Protein AF-A0AAN9BL41-F1 (afdb_monomer_lite)

Sequence (337 aa):
MKFAAAILIAVFVTVAEGANKCAIQDGHDLEQFSKRTLKMMVPCKYNAVLQQCGPYKVTVTPGQRWLYPTYIIDSVWIAVENTETGHTWEGRSSNKLAALYIVKGEEGGRSPISKKEGDYNTEDLFTITSTTKDVTIAEKKGVFSITVGPFDFNGNKNRDSRMEFVCNAEDELEEYPKQFCGSKEGKEIKVRTEKLFINKKRIDLTIMHDVFTDTSVVQTNPLCKESVRILTQDCANETERAEAIKTCHHILDSNGHTECVVKFACDPMDVFKNCLQYACSGYTDEDACERVGQAIDMCREFPELTPKVKEANCYKDLLTAEDNPYYVSKKSKKNKN

Organism: NCBI:txid31220

Secondary structure (DSSP, 8-state):
----------------TT-EEEEEETTTEEE-TTS-EEE---SSB--SEEEEETTEEEEEEEEEEEETTEEEEEEEEEEEEETTT--EEEEEEEHHHHHHHHHHTGGGT--SEEEEEESS-HHHHEEEEE-SS-EEEEETTSSEEEEEEEE-TT--TT-EEEEEEEE-S-PPBPPTTTSTT--SS--HHHHHHHHTT--TT-HHHHHHHHHHH-TTS--SSHHHHHHHHIIIIIS-SHHHHHHHHHHHTHHHH-HHHHHHHHHH-S-HHHHHHHHHHHHHTTS--HHHHHHHHHHHTTSPP-TTHHHHHHHTT-STT---TTT-TT-------S---

Structure (mmCIF, N/CA/C/O backbone):
data_AF-A0AAN9BL41-F1
#
_entry.id   AF-A0AAN9BL41-F1
#
loop_
_atom_site.group_PDB
_atom_site.id
_atom_site.type_symbol
_atom_site.label_atom_id
_atom_site.label_alt_id
_atom_site.label_comp_id
_atom_site.label_asym_id
_atom_site.label_entity_id
_atom_site.label_seq_id
_atom_site.pdbx_PDB_ins_code
_atom_site.Cartn_x
_atom_site.Cartn_y
_atom_site.Cartn_z
_atom_site.occupancy
_atom_site.B_iso_or_equiv
_atom_site.auth_seq_id
_atom_site.auth_comp_id
_atom_site.auth_asym_id
_atom_site.auth_atom_id
_atom_site.pdbx_PDB_model_num
ATOM 1 N N . MET A 1 1 ? 42.572 21.283 -47.256 1.00 37.84 1 MET A N 1
ATOM 2 C CA . MET A 1 1 ? 42.310 20.655 -45.943 1.00 37.84 1 MET A CA 1
ATOM 3 C C . MET A 1 1 ? 40.827 20.810 -45.653 1.00 37.84 1 MET A C 1
ATOM 5 O O . MET A 1 1 ? 40.349 21.935 -45.639 1.00 37.84 1 MET A O 1
ATOM 9 N N . LYS A 1 2 ? 40.083 19.700 -45.594 1.00 31.47 2 LYS A N 1
ATOM 10 C CA . LYS A 1 2 ? 38.622 19.690 -45.424 1.00 31.47 2 LYS A CA 1
ATOM 11 C C . LYS A 1 2 ? 38.306 19.645 -43.927 1.00 31.47 2 LYS A C 1
ATOM 13 O O . LYS A 1 2 ? 38.721 18.704 -43.260 1.00 31.47 2 LYS A O 1
ATOM 18 N N . PHE A 1 3 ? 37.604 20.655 -43.420 1.00 33.41 3 PHE A N 1
ATOM 19 C CA . PHE A 1 3 ? 37.023 20.646 -42.078 1.00 33.41 3 PHE A CA 1
ATOM 20 C C . PHE A 1 3 ? 35.793 19.732 -42.084 1.00 33.41 3 PHE A C 1
ATOM 22 O O . PHE A 1 3 ? 34.826 20.005 -42.792 1.00 33.41 3 PHE A O 1
ATOM 29 N N . ALA A 1 4 ? 35.840 18.641 -41.323 1.00 39.03 4 ALA A N 1
ATOM 30 C CA . ALA A 1 4 ? 34.670 17.826 -41.025 1.00 39.03 4 ALA A CA 1
ATOM 31 C C . ALA A 1 4 ? 34.045 18.361 -39.731 1.00 39.03 4 ALA A C 1
ATOM 33 O O . ALA A 1 4 ? 34.600 18.185 -38.648 1.00 39.03 4 ALA A O 1
ATOM 34 N N . ALA A 1 5 ? 32.922 19.065 -39.856 1.00 38.31 5 ALA A N 1
ATOM 35 C CA . ALA A 1 5 ? 32.097 19.451 -38.721 1.00 38.31 5 ALA A CA 1
ATOM 36 C C . ALA A 1 5 ? 31.262 18.236 -38.292 1.00 38.31 5 ALA A C 1
ATOM 38 O O . ALA A 1 5 ? 30.420 17.755 -39.049 1.00 38.31 5 ALA A O 1
ATOM 39 N N . ALA A 1 6 ? 31.525 17.723 -37.091 1.00 37.62 6 ALA A N 1
ATOM 40 C CA . ALA A 1 6 ? 30.695 16.711 -36.456 1.00 37.62 6 ALA A CA 1
ATOM 41 C C . ALA A 1 6 ? 29.378 17.363 -36.009 1.00 37.62 6 ALA A C 1
ATOM 43 O O . ALA A 1 6 ? 29.363 18.205 -35.112 1.00 37.62 6 ALA A O 1
ATOM 44 N N . ILE A 1 7 ? 28.277 16.993 -36.660 1.00 40.88 7 ILE A N 1
ATOM 45 C CA . ILE A 1 7 ? 26.927 17.379 -36.248 1.00 40.88 7 ILE A CA 1
ATOM 46 C C . ILE A 1 7 ? 26.546 16.486 -35.063 1.00 40.88 7 ILE A C 1
ATOM 48 O O . ILE A 1 7 ? 26.271 15.299 -35.224 1.00 40.88 7 ILE A O 1
ATOM 52 N N . LEU A 1 8 ? 26.565 17.065 -33.863 1.00 35.78 8 LEU A N 1
ATOM 53 C CA . LEU A 1 8 ? 25.977 16.496 -32.652 1.00 35.78 8 LEU A CA 1
ATOM 54 C C . LEU A 1 8 ? 24.451 16.532 -32.807 1.00 35.78 8 LEU A C 1
ATOM 56 O O . LEU A 1 8 ? 23.826 17.580 -32.657 1.00 35.78 8 LEU A O 1
ATOM 60 N N . ILE A 1 9 ? 23.852 15.391 -33.142 1.00 37.00 9 ILE A N 1
ATOM 61 C CA . ILE A 1 9 ? 22.399 15.214 -33.084 1.00 37.00 9 ILE A CA 1
ATOM 62 C C . ILE A 1 9 ? 22.039 15.038 -31.608 1.00 37.00 9 ILE A C 1
ATOM 64 O O . ILE A 1 9 ? 22.196 13.961 -31.037 1.00 37.00 9 ILE A O 1
ATOM 68 N N . ALA A 1 10 ? 21.592 16.120 -30.974 1.00 35.41 10 ALA A N 1
ATOM 69 C CA . ALA A 1 10 ? 20.906 16.048 -29.696 1.00 35.41 10 ALA A CA 1
ATOM 70 C C . ALA A 1 10 ? 19.541 15.387 -29.932 1.00 35.41 10 ALA A C 1
ATOM 72 O O . ALA A 1 10 ? 18.664 15.970 -30.570 1.00 35.41 10 ALA A O 1
ATOM 73 N N . VAL A 1 11 ? 19.368 14.159 -29.442 1.00 36.12 11 VAL A N 1
ATOM 74 C CA . VAL A 1 11 ? 18.050 13.527 -29.344 1.00 36.12 11 VAL A CA 1
ATOM 75 C C . VAL A 1 11 ? 17.281 14.287 -28.266 1.00 36.12 11 VAL A C 1
ATOM 77 O O . VAL A 1 11 ? 17.395 14.001 -27.077 1.00 36.12 11 VAL A O 1
ATOM 80 N N . PHE A 1 12 ? 16.535 15.309 -28.679 1.00 31.59 12 PHE A N 1
ATOM 81 C CA . PHE A 1 12 ? 15.472 15.866 -27.857 1.00 31.59 12 PHE A CA 1
ATOM 82 C C . PHE A 1 12 ? 14.383 14.799 -27.760 1.00 31.59 12 PHE A C 1
ATOM 84 O O . PHE A 1 12 ? 13.588 14.626 -28.681 1.00 31.59 12 PHE A O 1
ATOM 91 N N . VAL A 1 13 ? 14.365 14.062 -26.650 1.00 34.31 13 VAL A N 1
ATOM 92 C CA . VAL A 1 13 ? 13.163 13.347 -26.224 1.00 34.31 13 VAL A CA 1
ATOM 93 C C . VAL A 1 13 ? 12.141 14.431 -25.908 1.00 34.31 13 VAL A C 1
ATOM 95 O O . VAL A 1 13 ? 12.208 15.086 -24.869 1.00 34.31 13 VAL A O 1
ATOM 98 N N . THR A 1 14 ? 11.236 14.685 -26.847 1.00 33.69 14 THR A N 1
ATOM 99 C CA . THR A 1 14 ? 10.007 15.422 -26.578 1.00 33.69 14 THR A CA 1
ATOM 100 C C . THR A 1 14 ? 9.224 14.590 -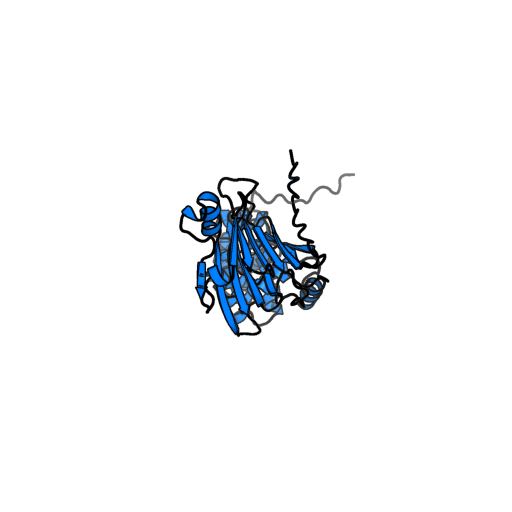25.573 1.00 33.69 14 THR A C 1
ATOM 102 O O . THR A 1 14 ? 8.579 13.611 -25.942 1.00 33.69 14 THR A O 1
ATOM 105 N N . VAL A 1 15 ? 9.347 14.922 -24.288 1.00 39.50 15 VAL A N 1
ATOM 106 C CA . VAL A 1 15 ? 8.455 14.399 -23.255 1.00 39.50 15 VAL A CA 1
ATOM 107 C C . VAL A 1 15 ? 7.081 14.946 -23.610 1.00 39.50 15 VAL A C 1
ATOM 109 O O . VAL A 1 15 ? 6.853 16.151 -23.516 1.00 39.50 15 VAL A O 1
ATOM 112 N N . ALA A 1 16 ? 6.214 14.083 -24.130 1.00 39.50 16 ALA A N 1
ATOM 113 C CA . ALA A 1 16 ? 4.840 14.447 -24.415 1.00 39.50 16 ALA A CA 1
ATOM 114 C C . ALA A 1 16 ? 4.196 14.991 -23.130 1.00 39.50 16 ALA A C 1
ATOM 116 O O . ALA A 1 16 ? 4.311 14.385 -22.059 1.00 39.50 16 ALA A O 1
ATOM 117 N N . GLU A 1 17 ? 3.520 16.135 -23.236 1.00 41.06 17 GLU A N 1
ATOM 118 C CA . GLU A 1 17 ? 2.562 16.621 -22.242 1.00 41.06 17 GLU A CA 1
ATOM 119 C C . GLU A 1 17 ? 1.377 15.640 -22.187 1.00 41.06 17 GLU A C 1
ATOM 121 O O . GLU A 1 17 ? 0.321 15.885 -22.750 1.00 41.06 17 GLU A O 1
ATOM 126 N N . GLY A 1 18 ? 1.579 14.480 -21.563 1.00 53.44 18 GLY A N 1
ATOM 127 C CA . GLY A 1 18 ? 0.589 13.398 -21.521 1.00 53.44 18 GLY A CA 1
ATOM 128 C C . GLY A 1 18 ? 0.932 12.250 -20.571 1.00 53.44 18 GLY A C 1
ATOM 129 O O . GLY A 1 18 ? 0.086 11.392 -20.334 1.00 53.44 18 GLY A O 1
ATOM 130 N N . ALA A 1 19 ? 2.134 12.237 -19.982 1.00 76.25 19 ALA A N 1
ATOM 131 C CA . ALA A 1 19 ? 2.562 11.143 -19.122 1.00 76.25 19 ALA A CA 1
ATOM 132 C C . ALA A 1 19 ? 1.775 11.096 -17.797 1.00 76.25 19 ALA A C 1
ATOM 134 O O . ALA A 1 19 ? 1.818 12.035 -16.994 1.00 76.25 19 ALA A O 1
ATOM 135 N N . ASN A 1 20 ? 1.086 9.981 -17.546 1.00 89.12 20 ASN A N 1
ATOM 136 C CA . ASN A 1 20 ? 0.443 9.711 -16.265 1.00 89.12 20 ASN A CA 1
ATOM 137 C C . ASN A 1 20 ? 1.515 9.244 -15.279 1.00 89.12 20 ASN A C 1
ATOM 139 O O . ASN A 1 20 ? 2.050 8.140 -15.397 1.00 89.12 20 ASN A O 1
ATOM 143 N N . LYS A 1 21 ? 1.830 10.098 -14.304 1.00 94.25 21 LYS A N 1
ATOM 144 C CA . LYS A 1 21 ? 2.810 9.812 -13.257 1.00 94.25 21 LYS A CA 1
ATOM 145 C C . LYS A 1 21 ? 2.122 9.554 -11.922 1.00 94.25 21 LYS A C 1
ATOM 147 O O . LYS A 1 21 ? 1.311 10.361 -11.479 1.00 94.25 21 LYS A O 1
ATOM 152 N N . CYS A 1 22 ? 2.506 8.461 -11.277 1.00 95.94 22 CYS A N 1
ATOM 153 C CA . CYS A 1 22 ? 2.171 8.184 -9.890 1.00 95.94 22 CYS A CA 1
ATOM 154 C C . CYS A 1 22 ? 3.445 7.872 -9.118 1.00 95.94 22 CYS A C 1
ATOM 156 O O . CYS A 1 22 ? 4.274 7.096 -9.587 1.00 95.94 22 CYS A O 1
ATOM 158 N N . ALA A 1 23 ? 3.624 8.475 -7.950 1.00 96.69 23 ALA A N 1
ATOM 159 C CA . ALA A 1 23 ? 4.861 8.332 -7.195 1.00 96.69 23 ALA A CA 1
ATOM 160 C C . ALA A 1 23 ? 4.592 8.180 -5.704 1.00 96.69 23 ALA A C 1
ATOM 162 O O . ALA A 1 23 ? 3.671 8.784 -5.179 1.00 96.69 23 ALA A O 1
ATOM 163 N N . ILE A 1 24 ? 5.426 7.408 -5.017 1.00 95.56 24 ILE A N 1
ATOM 164 C CA . ILE A 1 24 ? 5.510 7.375 -3.562 1.00 95.56 24 ILE A CA 1
ATOM 165 C C . ILE A 1 24 ? 6.838 7.999 -3.164 1.00 95.56 24 ILE A C 1
ATOM 167 O O . ILE A 1 24 ? 7.890 7.532 -3.604 1.00 95.56 24 ILE A O 1
ATOM 171 N N . GLN A 1 25 ? 6.781 9.022 -2.320 1.00 92.56 25 GLN A N 1
ATOM 172 C CA . GLN A 1 25 ? 7.938 9.673 -1.709 1.00 92.56 25 GLN A CA 1
ATOM 173 C C . GLN A 1 25 ? 7.961 9.402 -0.203 1.00 92.56 25 GLN A C 1
ATOM 175 O O . GLN A 1 25 ? 6.930 9.075 0.389 1.00 92.56 25 GLN A O 1
ATOM 180 N N . ASP A 1 26 ? 9.142 9.486 0.411 1.00 88.50 26 ASP A N 1
ATOM 181 C CA . ASP A 1 26 ? 9.344 9.279 1.854 1.00 88.50 26 ASP A CA 1
ATOM 182 C C . ASP A 1 26 ? 8.734 7.967 2.400 1.00 88.50 26 ASP A C 1
ATOM 184 O O . ASP A 1 26 ? 8.375 7.857 3.572 1.00 88.50 26 ASP A O 1
ATOM 188 N N . GLY A 1 27 ? 8.556 6.963 1.539 1.00 88.50 27 GLY A N 1
ATOM 189 C CA . GLY A 1 27 ? 7.908 5.687 1.836 1.00 88.50 27 GLY A CA 1
ATOM 190 C C . GLY A 1 27 ? 6.380 5.707 1.967 1.00 88.50 27 GLY A C 1
ATOM 191 O O . GLY A 1 27 ? 5.773 4.637 1.886 1.00 88.50 27 GLY A O 1
ATOM 192 N N . HIS A 1 28 ? 5.746 6.873 2.136 1.00 91.12 28 HIS A N 1
ATOM 193 C CA . HIS A 1 28 ? 4.324 6.982 2.495 1.00 91.12 28 HIS A CA 1
ATOM 194 C C . HIS A 1 28 ? 3.531 8.077 1.766 1.00 91.12 28 HIS A C 1
ATOM 196 O O . HIS A 1 28 ? 2.306 8.082 1.864 1.00 91.12 28 HIS A O 1
ATOM 202 N N . ASP A 1 29 ? 4.164 8.965 1.004 1.00 94.31 29 ASP A N 1
ATOM 203 C CA . ASP A 1 29 ? 3.481 10.058 0.306 1.00 94.31 29 ASP A CA 1
ATOM 204 C C . ASP A 1 29 ? 3.182 9.672 -1.134 1.00 94.31 29 ASP A C 1
ATOM 206 O O . ASP A 1 29 ? 4.019 9.840 -2.016 1.00 94.31 29 ASP A O 1
ATOM 210 N N . LEU A 1 30 ? 1.980 9.141 -1.366 1.00 96.38 30 LEU A N 1
ATOM 211 C CA . LEU A 1 30 ? 1.514 8.740 -2.689 1.00 96.38 30 LEU A CA 1
ATOM 212 C C . LEU A 1 30 ? 0.932 9.945 -3.440 1.00 96.38 30 LEU A C 1
ATOM 214 O O . LEU A 1 30 ? -0.176 10.391 -3.152 1.00 96.38 30 LEU A O 1
ATOM 218 N N . GLU A 1 31 ? 1.661 10.457 -4.422 1.00 96.56 31 GLU A N 1
ATOM 219 C CA . GLU A 1 31 ? 1.184 11.404 -5.426 1.00 96.56 31 GLU A CA 1
ATOM 220 C C . GLU A 1 31 ? 0.370 10.670 -6.505 1.00 96.56 31 GLU A C 1
ATOM 222 O O . GLU A 1 31 ? 0.885 9.814 -7.222 1.00 96.56 31 GLU A O 1
ATOM 227 N N . GLN A 1 32 ? -0.913 11.016 -6.601 1.00 95.00 32 GLN A N 1
ATOM 228 C CA . GLN A 1 32 ? -1.884 10.516 -7.577 1.00 95.00 32 GLN A CA 1
ATOM 229 C C . GLN A 1 32 ? -1.698 11.153 -8.962 1.00 95.00 32 GLN A C 1
ATOM 231 O O . GLN A 1 32 ? -1.090 12.217 -9.082 1.00 95.00 32 GLN A O 1
ATOM 236 N N . PHE A 1 33 ? -2.349 10.603 -9.996 1.00 93.56 33 PHE A N 1
ATOM 237 C CA . PHE A 1 33 ? -2.355 11.208 -11.341 1.00 93.56 33 PHE A CA 1
ATOM 238 C C . PHE A 1 33 ? -2.978 12.614 -11.360 1.00 93.56 33 PHE A C 1
ATOM 240 O O . PHE A 1 33 ? -2.567 13.476 -12.135 1.00 93.56 33 PHE A O 1
ATOM 247 N N . SER A 1 34 ? -3.911 12.888 -10.444 1.00 92.06 34 SER A N 1
ATOM 248 C CA . SER A 1 34 ? -4.470 14.224 -10.186 1.00 92.06 34 SER A CA 1
ATOM 249 C C . SER A 1 34 ? -3.505 15.204 -9.493 1.00 92.06 34 SER A C 1
ATOM 251 O O . SER A 1 34 ? -3.893 16.337 -9.200 1.00 92.06 34 SER A O 1
ATOM 253 N N . LYS A 1 35 ? -2.260 14.792 -9.201 1.00 92.94 35 LYS A N 1
ATOM 254 C CA . LYS A 1 35 ? -1.246 15.513 -8.397 1.00 92.94 35 LYS A CA 1
ATOM 255 C C . LYS A 1 35 ? -1.612 15.695 -6.926 1.00 92.94 35 LYS A C 1
ATOM 257 O O . LYS A 1 35 ? -0.988 16.466 -6.199 1.00 92.94 35 LYS A O 1
ATOM 262 N N . ARG A 1 36 ? -2.650 15.004 -6.467 1.00 92.88 36 ARG A N 1
ATOM 263 C CA . ARG A 1 36 ? -3.021 14.966 -5.060 1.00 92.88 36 ARG A CA 1
ATOM 264 C C . ARG A 1 36 ? -2.108 14.006 -4.305 1.00 92.88 36 ARG A C 1
ATOM 266 O O . ARG A 1 36 ? -1.922 12.879 -4.740 1.00 92.88 36 ARG A O 1
ATOM 273 N N . THR A 1 37 ? -1.639 14.407 -3.128 1.00 95.00 37 THR A N 1
ATOM 274 C CA . THR A 1 37 ? -0.893 13.514 -2.232 1.00 95.00 37 THR A CA 1
ATOM 275 C C . THR A 1 37 ? -1.819 12.830 -1.227 1.00 95.00 37 THR A C 1
ATOM 277 O O . THR A 1 37 ? -2.626 13.486 -0.557 1.00 95.00 37 THR A O 1
ATOM 280 N N . LEU A 1 38 ? -1.687 11.511 -1.104 1.00 94.06 38 LEU A N 1
ATOM 281 C CA . LEU A 1 38 ? -2.311 10.670 -0.088 1.00 94.06 38 LEU A CA 1
ATOM 282 C C . LEU A 1 38 ? -1.245 10.161 0.888 1.00 94.06 38 LEU A C 1
ATOM 284 O O . LEU A 1 38 ? -0.172 9.732 0.473 1.00 94.06 38 LEU A O 1
ATOM 288 N N . LYS A 1 39 ? -1.554 10.187 2.189 1.00 93.19 39 LYS A N 1
ATOM 289 C CA . LYS A 1 39 ? -0.692 9.626 3.236 1.00 93.19 39 LYS A CA 1
ATOM 290 C C . LYS A 1 39 ? -0.986 8.131 3.391 1.00 93.19 39 LYS A C 1
ATOM 292 O O . LYS A 1 39 ? -1.961 7.748 4.030 1.00 93.19 39 LYS A O 1
ATOM 297 N N . MET A 1 40 ? -0.139 7.298 2.806 1.00 92.50 40 MET A N 1
ATOM 298 C CA . MET A 1 40 ? -0.190 5.839 2.863 1.00 92.50 40 MET A CA 1
ATOM 299 C C . MET A 1 40 ? 0.597 5.350 4.084 1.00 92.50 40 MET A C 1
ATOM 301 O O . MET A 1 40 ? 1.734 4.912 3.958 1.00 92.50 40 MET A O 1
ATOM 305 N N . MET A 1 41 ? 0.018 5.480 5.279 1.00 89.56 41 MET A N 1
ATOM 306 C CA . MET A 1 41 ? 0.609 4.987 6.535 1.00 89.56 41 MET A CA 1
ATOM 307 C C . MET A 1 41 ? 0.024 3.620 6.899 1.00 89.56 41 MET A C 1
ATOM 309 O O . MET A 1 41 ? -0.631 3.462 7.927 1.00 89.56 41 MET A O 1
ATOM 313 N N . VAL A 1 42 ? 0.202 2.639 6.009 1.00 90.88 42 VAL A N 1
ATOM 314 C CA . VAL A 1 42 ? -0.363 1.292 6.168 1.00 90.88 42 VAL A CA 1
ATOM 315 C C . VAL A 1 42 ? 0.716 0.254 5.863 1.00 90.88 42 VAL A C 1
ATOM 317 O O . VAL A 1 42 ? 1.168 0.190 4.726 1.00 90.88 42 VAL A O 1
ATOM 320 N N . PRO A 1 43 ? 1.145 -0.594 6.816 1.00 92.44 43 PRO A N 1
ATOM 321 C CA . PRO A 1 43 ? 2.279 -1.507 6.631 1.00 92.44 43 PRO A CA 1
ATOM 322 C C . PRO A 1 43 ? 1.909 -2.782 5.842 1.00 92.44 43 PRO A C 1
ATOM 324 O O . PRO A 1 43 ? 2.283 -3.890 6.233 1.00 92.44 43 PRO A O 1
ATOM 327 N N . CYS A 1 44 ? 1.157 -2.624 4.747 1.00 95.38 44 CYS A N 1
ATOM 328 C CA . CYS A 1 44 ? 0.594 -3.693 3.922 1.00 95.38 44 CYS A CA 1
ATOM 329 C C . CYS A 1 44 ? 0.758 -3.406 2.423 1.00 95.38 44 CYS A C 1
ATOM 331 O O . CYS A 1 44 ? 1.192 -2.326 2.017 1.00 95.38 44 CYS A O 1
ATOM 333 N N . LYS A 1 45 ? 0.426 -4.393 1.583 1.00 96.38 45 LYS A N 1
ATOM 334 C CA . LYS A 1 45 ? 0.365 -4.214 0.128 1.00 96.38 45 LYS A CA 1
ATOM 335 C C . LYS A 1 45 ? -0.950 -3.560 -0.288 1.00 96.38 45 LYS A C 1
ATOM 337 O O . LYS A 1 45 ? -1.987 -3.870 0.294 1.00 96.38 45 LYS A O 1
ATOM 342 N N . TYR A 1 46 ? -0.911 -2.747 -1.338 1.00 96.56 46 TYR A N 1
ATOM 343 C CA . TYR A 1 46 ? -2.093 -2.180 -1.997 1.00 96.56 46 TYR A CA 1
ATOM 344 C C . TYR A 1 46 ? -1.825 -1.969 -3.488 1.00 96.56 46 TYR A C 1
ATOM 346 O O . TYR A 1 46 ? -0.674 -1.790 -3.885 1.00 96.56 46 TYR A O 1
ATOM 354 N N . ASN A 1 47 ? -2.865 -1.981 -4.323 1.00 96.44 47 ASN A N 1
ATOM 355 C CA . ASN A 1 47 ? -2.728 -1.677 -5.749 1.00 96.44 47 ASN A CA 1
ATOM 356 C C . ASN A 1 47 ? -2.580 -0.165 -5.942 1.00 96.44 47 ASN A C 1
ATOM 358 O O . ASN A 1 47 ? -3.561 0.576 -5.959 1.00 96.44 47 ASN A O 1
ATOM 362 N N . ALA A 1 48 ? -1.340 0.312 -6.062 1.00 97.00 48 ALA A N 1
ATOM 363 C CA . ALA A 1 48 ? -1.098 1.710 -6.394 1.00 97.00 48 ALA A CA 1
ATOM 364 C C . ALA A 1 48 ? -1.573 1.984 -7.817 1.00 97.00 48 ALA A C 1
ATOM 366 O O . ALA A 1 48 ? -2.385 2.883 -8.014 1.00 97.00 48 ALA A O 1
ATOM 367 N N . VAL A 1 49 ? -1.117 1.159 -8.764 1.00 96.75 49 VAL A N 1
ATOM 368 C CA . VAL A 1 49 ? -1.451 1.268 -10.184 1.00 96.75 49 VAL A CA 1
ATOM 369 C C . VAL A 1 49 ? -2.176 0.016 -10.650 1.00 96.75 49 VAL A C 1
ATOM 371 O O . VAL A 1 49 ? -1.713 -1.094 -10.391 1.00 96.75 49 VAL A O 1
ATOM 374 N N . LEU A 1 50 ? -3.267 0.212 -11.381 1.00 94.75 50 LEU A N 1
ATOM 375 C CA . LEU A 1 50 ? -3.926 -0.800 -12.200 1.00 94.75 50 LEU A CA 1
ATOM 376 C C . LEU A 1 50 ? -4.443 -0.079 -13.444 1.00 94.75 50 LEU A C 1
ATOM 378 O O . LEU A 1 50 ? -5.475 0.576 -13.372 1.00 94.75 50 LEU A O 1
ATOM 382 N N . GLN A 1 51 ? -3.706 -0.113 -14.552 1.00 93.06 51 GLN A N 1
ATOM 383 C CA . GLN A 1 51 ? -4.115 0.611 -15.762 1.00 93.06 51 GLN A CA 1
ATOM 384 C C . GLN A 1 51 ? -3.555 -0.013 -17.035 1.00 93.06 51 GLN A C 1
ATOM 386 O O . GLN A 1 51 ? -2.614 -0.806 -16.991 1.00 93.06 51 GLN A O 1
ATOM 391 N N . GLN A 1 52 ? -4.115 0.389 -18.170 1.00 94.38 52 GLN A N 1
ATOM 392 C CA . GLN A 1 52 ? -3.530 0.124 -19.475 1.00 94.38 52 GLN A CA 1
ATOM 393 C C . GLN A 1 52 ? -2.485 1.198 -19.819 1.00 94.38 52 GLN A C 1
ATOM 395 O O . GLN A 1 52 ? -2.646 2.359 -19.465 1.00 94.38 52 GLN A O 1
ATOM 400 N N . CYS A 1 53 ? -1.396 0.776 -20.457 1.00 93.94 53 CYS A N 1
ATOM 401 C CA . CYS A 1 53 ? -0.330 1.598 -21.011 1.00 93.94 53 CYS A CA 1
ATOM 402 C C . CYS A 1 53 ? 0.040 1.039 -22.384 1.00 93.94 53 CYS A C 1
ATOM 404 O O . CYS A 1 53 ? 0.807 0.075 -22.493 1.00 93.94 53 CYS A O 1
ATOM 406 N N . GLY A 1 54 ? -0.540 1.612 -23.435 1.00 93.44 54 GLY A N 1
ATOM 407 C CA . GLY A 1 54 ? -0.462 1.099 -24.795 1.00 93.44 54 GLY A CA 1
ATOM 408 C C . GLY A 1 54 ? -1.013 -0.333 -24.869 1.00 93.44 54 GLY A C 1
ATOM 409 O O . GLY A 1 54 ? -2.147 -0.570 -24.452 1.00 93.44 54 GLY A O 1
ATOM 410 N N . PRO A 1 55 ? -0.240 -1.318 -25.365 1.00 94.94 55 PRO A N 1
ATOM 411 C CA . PRO A 1 55 ? -0.695 -2.705 -25.462 1.00 94.94 55 PRO A CA 1
ATOM 412 C C . PRO A 1 55 ? -0.563 -3.480 -24.141 1.00 94.94 55 PRO A C 1
ATOM 414 O O . PRO A 1 55 ? -0.746 -4.693 -24.133 1.00 94.94 55 PRO A O 1
ATOM 417 N N . TYR A 1 56 ? -0.177 -2.834 -23.036 1.00 96.62 56 TYR A N 1
ATOM 418 C CA . TYR A 1 56 ? 0.093 -3.520 -21.776 1.00 96.62 56 TYR A CA 1
ATOM 419 C C . TYR A 1 56 ? -0.879 -3.099 -20.687 1.00 96.62 56 TYR A C 1
ATOM 421 O O . TYR A 1 56 ? -0.989 -1.921 -20.371 1.00 96.62 56 TYR A O 1
ATOM 429 N N . LYS A 1 57 ? -1.512 -4.062 -20.031 1.00 96.69 57 LYS A N 1
ATOM 430 C CA . LYS A 1 57 ? -2.128 -3.857 -18.726 1.00 96.69 57 LYS A CA 1
ATOM 431 C C . LYS A 1 57 ? -1.054 -4.016 -17.655 1.00 96.69 57 LYS A C 1
ATOM 433 O O . LYS A 1 57 ? -0.396 -5.052 -17.586 1.00 96.69 57 LYS A O 1
ATOM 438 N N . VAL A 1 58 ? -0.862 -2.985 -16.839 1.00 96.94 58 VAL A N 1
ATOM 439 C CA . VAL A 1 58 ? 0.186 -2.924 -15.819 1.00 96.94 58 VAL A CA 1
ATOM 440 C C . VAL A 1 58 ? -0.433 -2.769 -14.437 1.00 96.94 58 VAL A C 1
ATOM 442 O O . VAL A 1 58 ? -1.215 -1.850 -14.181 1.00 96.94 58 VAL A O 1
ATOM 445 N N . THR A 1 59 ? -0.022 -3.648 -13.528 1.00 97.50 59 THR A N 1
ATOM 446 C CA . THR A 1 59 ? -0.355 -3.581 -12.105 1.00 97.50 59 THR A CA 1
ATOM 447 C C . THR A 1 59 ? 0.916 -3.319 -11.310 1.00 97.50 59 THR A C 1
ATOM 449 O O . THR A 1 59 ? 1.889 -4.067 -11.429 1.00 97.50 59 THR A O 1
ATOM 452 N N . VAL A 1 60 ? 0.908 -2.280 -10.473 1.00 97.81 60 VAL A N 1
ATOM 453 C CA . VAL A 1 60 ? 1.999 -1.980 -9.536 1.00 97.81 60 VAL A CA 1
ATOM 454 C C . VAL A 1 60 ? 1.459 -1.997 -8.114 1.00 97.81 60 VAL A C 1
ATOM 456 O O . VAL A 1 60 ? 0.658 -1.146 -7.719 1.00 97.81 60 VAL A O 1
ATOM 459 N N . THR A 1 61 ? 1.945 -2.953 -7.328 1.00 97.69 61 THR A N 1
ATOM 460 C CA . THR A 1 61 ? 1.497 -3.204 -5.957 1.00 97.69 61 THR A CA 1
ATOM 461 C C . THR A 1 61 ? 2.675 -3.009 -4.994 1.00 97.69 61 THR A C 1
ATOM 463 O O . THR A 1 61 ? 3.417 -3.963 -4.715 1.00 97.69 61 THR A O 1
ATOM 466 N N . PRO A 1 62 ? 2.921 -1.782 -4.499 1.00 96.56 62 PRO A N 1
ATOM 467 C CA . PRO A 1 62 ? 3.900 -1.556 -3.444 1.00 96.56 62 PRO A CA 1
ATOM 468 C C . PRO A 1 62 ? 3.503 -2.308 -2.170 1.00 96.56 62 PRO A C 1
ATOM 470 O O . PRO A 1 62 ? 2.334 -2.363 -1.794 1.00 96.56 62 PRO A O 1
ATOM 473 N N . GLY A 1 63 ? 4.497 -2.894 -1.509 1.00 95.19 63 GLY A N 1
ATOM 474 C CA . GLY A 1 63 ? 4.412 -3.373 -0.137 1.00 95.19 63 GLY A CA 1
ATOM 475 C C . GLY A 1 63 ? 5.084 -2.367 0.778 1.00 95.19 63 GLY A C 1
ATOM 476 O O . GLY A 1 63 ? 6.245 -2.013 0.564 1.00 95.19 63 GLY A O 1
ATOM 477 N N . GLN A 1 64 ? 4.355 -1.888 1.777 1.00 92.62 64 GLN A N 1
ATOM 478 C CA . GLN A 1 64 ? 4.912 -1.028 2.808 1.00 92.62 64 GLN A CA 1
ATOM 479 C C . GLN A 1 64 ? 5.180 -1.811 4.086 1.00 92.62 64 GLN A C 1
ATOM 481 O O . GLN A 1 64 ? 4.515 -2.797 4.395 1.00 92.62 64 GLN A O 1
ATOM 486 N N . ARG A 1 65 ? 6.153 -1.337 4.854 1.00 89.94 65 ARG A N 1
ATOM 487 C CA . ARG A 1 65 ? 6.466 -1.841 6.186 1.00 89.94 65 ARG A CA 1
ATOM 488 C C . ARG A 1 65 ? 6.749 -0.670 7.111 1.00 89.94 65 ARG A C 1
ATOM 490 O O . ARG A 1 65 ? 7.359 0.319 6.710 1.00 89.94 65 ARG A O 1
ATOM 497 N N . TRP A 1 66 ? 6.346 -0.825 8.365 1.00 87.44 66 TRP A N 1
ATOM 498 C CA . TRP A 1 66 ? 6.761 0.068 9.429 1.00 87.44 66 TRP A CA 1
ATOM 499 C C . TRP A 1 66 ? 8.212 -0.221 9.843 1.00 87.44 66 TRP A C 1
ATOM 501 O O . TRP A 1 66 ? 8.584 -1.359 10.134 1.00 87.44 66 TRP A O 1
ATOM 511 N N . LEU A 1 67 ? 9.039 0.818 9.841 1.00 85.12 67 LEU A N 1
ATOM 512 C CA . LEU A 1 67 ? 10.417 0.809 10.304 1.00 85.12 67 LEU A CA 1
ATOM 513 C C . LEU A 1 67 ? 10.634 2.060 11.152 1.00 85.12 67 LEU A C 1
ATOM 515 O O . LEU A 1 67 ? 10.812 3.148 10.608 1.00 85.12 67 LEU A O 1
ATOM 519 N N . TYR A 1 68 ? 10.624 1.895 12.476 1.00 78.19 68 TYR A N 1
ATOM 520 C CA . TYR A 1 68 ? 10.656 3.005 13.428 1.00 78.19 68 TYR A CA 1
ATOM 521 C C . TYR A 1 68 ? 11.640 4.129 13.035 1.00 78.19 68 TYR A C 1
ATOM 523 O O . TYR A 1 68 ? 12.821 3.842 12.812 1.00 78.19 68 TYR A O 1
ATOM 531 N N . PRO A 1 69 ? 11.202 5.405 13.008 1.00 77.19 69 PRO A N 1
ATOM 532 C CA . PRO A 1 69 ? 9.850 5.924 13.274 1.00 77.19 69 PRO A CA 1
ATOM 533 C C . PRO A 1 69 ? 9.002 6.146 12.000 1.00 77.19 69 PRO A C 1
ATOM 535 O O . PRO A 1 69 ? 8.055 6.925 12.031 1.00 77.19 69 PRO A O 1
ATOM 538 N N . THR A 1 70 ? 9.346 5.530 10.867 1.00 83.19 70 THR A N 1
ATOM 539 C CA . THR A 1 70 ? 8.739 5.824 9.557 1.00 83.19 70 THR A CA 1
ATOM 540 C C . THR A 1 70 ? 8.127 4.594 8.887 1.00 83.19 70 THR A C 1
ATOM 542 O O . THR A 1 70 ? 8.298 3.457 9.321 1.00 83.19 70 THR A O 1
ATOM 545 N N . TYR A 1 71 ? 7.409 4.821 7.795 1.00 87.94 71 TYR A N 1
ATOM 546 C CA . TYR A 1 71 ? 7.027 3.783 6.847 1.00 87.94 71 TYR A CA 1
ATOM 547 C C . TYR A 1 71 ? 7.993 3.797 5.667 1.00 87.94 71 TYR A C 1
ATOM 549 O O . TYR A 1 71 ? 8.479 4.853 5.265 1.00 87.94 71 TYR A O 1
ATOM 557 N N . ILE A 1 72 ? 8.282 2.617 5.126 1.00 91.56 72 ILE A N 1
ATOM 558 C CA . ILE A 1 72 ? 9.110 2.449 3.932 1.00 91.56 72 ILE A CA 1
ATOM 559 C C . ILE A 1 72 ? 8.419 1.511 2.949 1.00 91.56 72 ILE A C 1
ATOM 561 O O . ILE A 1 72 ? 7.691 0.601 3.350 1.00 91.56 72 ILE A O 1
ATOM 565 N N . ILE A 1 73 ? 8.708 1.679 1.664 1.00 92.94 73 ILE A N 1
ATOM 566 C CA . ILE A 1 73 ? 8.393 0.694 0.630 1.00 92.94 73 ILE A CA 1
ATOM 567 C C . ILE A 1 73 ? 9.405 -0.442 0.773 1.00 92.94 73 ILE A C 1
ATOM 569 O O . ILE A 1 73 ? 10.605 -0.238 0.583 1.00 92.94 73 ILE A O 1
ATOM 573 N N . ASP A 1 74 ? 8.952 -1.640 1.136 1.00 90.88 74 ASP A N 1
ATOM 574 C CA . ASP A 1 74 ? 9.812 -2.818 1.276 1.00 90.88 74 ASP A CA 1
ATOM 575 C C . ASP A 1 74 ? 10.035 -3.540 -0.061 1.00 90.88 74 ASP A C 1
ATOM 577 O O . ASP A 1 74 ? 11.118 -4.082 -0.331 1.00 90.88 74 ASP A O 1
ATOM 581 N N . SER A 1 75 ? 9.015 -3.502 -0.914 1.00 94.88 75 SER A N 1
ATOM 582 C CA . SER A 1 75 ? 8.919 -4.221 -2.169 1.00 94.88 75 SER A CA 1
ATOM 583 C C . SER A 1 75 ? 7.965 -3.517 -3.120 1.00 94.88 75 SER A C 1
ATOM 585 O O . SER A 1 75 ? 7.030 -2.834 -2.713 1.00 94.88 75 SER A O 1
ATOM 587 N N . VAL A 1 76 ? 8.211 -3.697 -4.411 1.00 97.31 76 VAL A N 1
ATOM 588 C CA . VAL A 1 76 ? 7.331 -3.230 -5.482 1.00 97.31 76 VAL A CA 1
ATOM 589 C C . VAL A 1 76 ? 7.046 -4.437 -6.352 1.00 97.31 76 VAL A C 1
ATOM 591 O O . VAL A 1 76 ? 7.959 -4.959 -6.995 1.00 97.31 76 VAL A O 1
ATOM 594 N N . TRP A 1 77 ? 5.810 -4.921 -6.307 1.00 97.69 77 TRP A N 1
ATOM 595 C CA . TRP A 1 77 ? 5.344 -6.014 -7.152 1.00 97.69 77 TRP A CA 1
ATOM 596 C C . TRP A 1 77 ? 4.795 -5.445 -8.448 1.00 97.69 77 TRP A C 1
ATOM 598 O O . TRP A 1 77 ? 4.145 -4.402 -8.436 1.00 97.69 77 TRP A O 1
ATOM 608 N N . ILE A 1 78 ? 5.106 -6.113 -9.549 1.00 97.75 78 ILE A N 1
ATOM 609 C CA . ILE A 1 78 ? 4.821 -5.639 -10.894 1.00 97.75 78 ILE A CA 1
ATOM 610 C C . ILE A 1 78 ? 4.251 -6.822 -11.668 1.00 97.75 78 ILE A C 1
ATOM 612 O O . ILE A 1 78 ? 4.904 -7.864 -11.748 1.00 97.75 78 ILE A O 1
ATOM 616 N N . ALA A 1 79 ? 3.063 -6.645 -12.231 1.00 97.62 79 ALA A N 1
ATOM 617 C CA . ALA A 1 79 ? 2.477 -7.563 -13.196 1.00 97.62 79 ALA A CA 1
ATOM 618 C C . ALA A 1 79 ? 2.226 -6.811 -14.504 1.00 97.62 79 ALA A C 1
ATOM 620 O O . ALA A 1 79 ? 1.770 -5.666 -14.488 1.00 97.62 79 ALA A O 1
ATOM 621 N N . VAL A 1 80 ? 2.559 -7.445 -15.621 1.00 97.81 80 VAL A N 1
ATOM 622 C CA . VAL A 1 80 ? 2.375 -6.916 -16.970 1.00 97.81 80 VAL A CA 1
ATOM 623 C C . VAL A 1 80 ? 1.695 -7.984 -17.805 1.00 97.81 80 VAL A C 1
ATOM 625 O O . VAL A 1 80 ? 2.166 -9.115 -17.863 1.00 97.81 80 VAL A O 1
ATOM 628 N N . GLU A 1 81 ? 0.619 -7.618 -18.478 1.00 97.69 81 GLU A N 1
ATOM 629 C CA . GLU A 1 81 ? -0.098 -8.469 -19.422 1.00 97.69 81 GLU A CA 1
ATOM 630 C C . GLU A 1 81 ? -0.191 -7.726 -20.751 1.00 97.69 81 GLU A C 1
ATOM 632 O O . GLU A 1 81 ? -0.640 -6.583 -20.792 1.00 97.69 81 GLU A O 1
ATOM 637 N N . ASN A 1 82 ? 0.251 -8.345 -21.842 1.00 96.56 82 ASN A N 1
ATOM 638 C CA . ASN A 1 82 ? 0.013 -7.800 -23.171 1.00 96.56 82 ASN A CA 1
ATOM 639 C C . ASN A 1 82 ? -1.438 -8.098 -23.576 1.00 96.56 82 ASN A C 1
ATOM 641 O O . ASN A 1 82 ? -1.823 -9.260 -23.674 1.00 96.56 82 ASN A O 1
ATOM 645 N N . THR A 1 83 ? -2.237 -7.063 -23.822 1.00 94.75 83 THR A N 1
ATOM 646 C CA . THR A 1 83 ? -3.680 -7.184 -24.081 1.00 94.75 83 THR A CA 1
ATOM 647 C C . THR A 1 83 ? -4.003 -7.769 -25.456 1.00 94.75 83 THR A C 1
ATOM 649 O O . THR A 1 83 ? -5.108 -8.263 -25.664 1.00 94.75 83 THR A O 1
ATOM 652 N N . GLU A 1 84 ? -3.050 -7.751 -26.392 1.00 94.31 84 GLU A N 1
ATOM 653 C CA . GLU A 1 84 ? -3.210 -8.321 -27.732 1.00 94.31 84 GLU A CA 1
ATOM 654 C C . GLU A 1 84 ? -2.861 -9.814 -27.763 1.00 94.31 84 GLU A C 1
ATOM 656 O O . GLU A 1 84 ? -3.532 -10.593 -28.440 1.00 94.31 84 GLU A O 1
ATOM 661 N N . THR A 1 85 ? -1.809 -10.226 -27.046 1.00 95.25 85 THR A N 1
ATOM 662 C CA . THR A 1 85 ? -1.307 -11.613 -27.076 1.00 95.25 85 THR A CA 1
ATOM 663 C C . THR A 1 85 ? -1.709 -12.449 -25.865 1.00 95.25 85 THR A C 1
ATOM 665 O O . THR A 1 85 ? -1.603 -13.673 -25.918 1.00 95.25 85 THR A O 1
ATOM 668 N N . GLY A 1 86 ? -2.125 -11.817 -24.767 1.00 95.06 86 GLY A N 1
ATOM 669 C CA . GLY A 1 86 ? -2.382 -12.464 -23.478 1.00 95.06 86 GLY A CA 1
ATOM 670 C C . GLY A 1 86 ? -1.122 -12.924 -22.738 1.00 95.06 86 GLY A C 1
ATOM 671 O O . GLY A 1 86 ? -1.231 -13.546 -21.686 1.00 95.06 86 GLY A O 1
ATOM 672 N N . HIS A 1 87 ? 0.078 -12.650 -23.264 1.00 96.44 87 HIS A N 1
ATOM 673 C CA . HIS A 1 87 ? 1.321 -13.021 -22.589 1.00 96.44 87 HIS A CA 1
ATOM 674 C C . HIS A 1 87 ? 1.543 -12.179 -21.339 1.00 96.44 87 HIS A C 1
ATOM 676 O O . HIS A 1 87 ? 1.342 -10.961 -21.343 1.00 96.44 87 HIS A O 1
ATOM 682 N N . THR A 1 88 ? 2.043 -12.827 -20.293 1.00 97.75 88 THR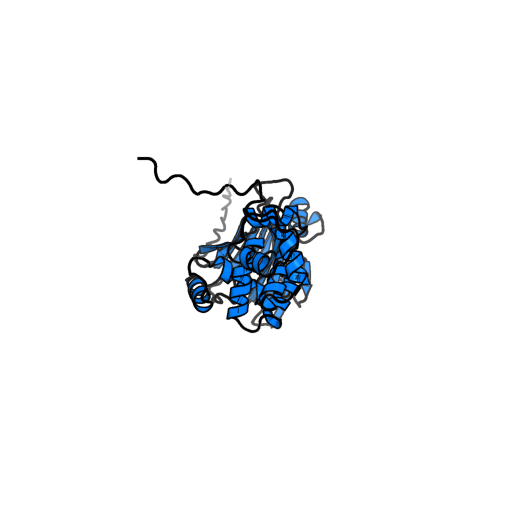 A N 1
ATOM 683 C CA . THR A 1 88 ? 2.195 -12.209 -18.975 1.00 97.75 88 THR A CA 1
ATOM 684 C C . THR A 1 88 ? 3.650 -12.139 -18.519 1.00 97.75 88 THR A C 1
ATOM 686 O O . THR A 1 88 ? 4.526 -12.870 -18.984 1.00 97.75 88 THR A O 1
ATOM 689 N N . TRP A 1 89 ? 3.927 -11.237 -17.586 1.00 98.00 89 TRP A N 1
ATOM 690 C CA . TRP A 1 89 ? 5.150 -11.190 -16.799 1.00 98.00 89 TRP A CA 1
ATOM 691 C C . TRP A 1 89 ? 4.810 -10.738 -15.387 1.00 98.00 89 TRP A C 1
ATOM 693 O O . TRP A 1 89 ? 4.198 -9.688 -15.208 1.00 98.00 89 TRP A O 1
ATOM 703 N N . GLU A 1 90 ? 5.270 -11.476 -14.383 1.00 97.69 90 GLU A N 1
ATOM 704 C CA . GLU A 1 90 ? 5.148 -11.059 -12.990 1.00 97.69 90 GLU A CA 1
ATOM 705 C C . GLU A 1 90 ? 6.493 -11.097 -12.281 1.00 97.69 90 GLU A C 1
ATOM 707 O O . GLU A 1 90 ? 7.285 -12.036 -12.417 1.00 97.69 90 GLU A O 1
ATOM 712 N N . GLY A 1 91 ? 6.747 -10.088 -11.456 1.00 97.19 91 GLY A N 1
ATOM 713 C CA . GLY A 1 91 ? 7.977 -9.995 -10.695 1.00 97.19 91 GLY A CA 1
ATOM 714 C C . GLY A 1 91 ? 7.911 -8.994 -9.557 1.00 97.19 91 GLY A C 1
ATOM 715 O O . GLY A 1 91 ? 6.880 -8.396 -9.251 1.00 97.19 91 GLY A O 1
ATOM 716 N N . ARG A 1 92 ? 9.050 -8.823 -8.885 1.00 96.56 92 ARG A N 1
ATOM 717 C CA . ARG A 1 92 ? 9.186 -7.823 -7.825 1.00 96.56 92 ARG A CA 1
ATOM 718 C C . ARG A 1 92 ? 10.576 -7.216 -7.746 1.00 96.56 92 ARG A C 1
ATOM 720 O O . ARG A 1 92 ? 11.574 -7.926 -7.883 1.00 96.56 92 ARG A O 1
ATOM 727 N N . SER A 1 93 ? 10.622 -5.938 -7.394 1.00 96.19 93 SER A N 1
ATOM 728 C CA . SER A 1 93 ? 11.796 -5.287 -6.811 1.00 96.19 93 SER A CA 1
ATOM 729 C C . SER A 1 93 ? 11.682 -5.268 -5.282 1.00 96.19 93 SER A C 1
ATOM 731 O O . SER A 1 93 ? 10.599 -5.419 -4.714 1.00 96.19 93 SER A O 1
ATOM 733 N N . SER A 1 94 ? 12.805 -5.112 -4.587 1.00 93.25 94 SER A N 1
ATOM 734 C CA . SER A 1 94 ? 12.828 -4.812 -3.151 1.00 93.25 94 SER A CA 1
ATOM 735 C C . SER A 1 94 ? 14.010 -3.929 -2.801 1.00 93.25 94 SER A C 1
ATOM 737 O O . SER A 1 94 ? 14.981 -3.883 -3.558 1.00 93.25 94 SER A O 1
ATOM 739 N N . ASN A 1 95 ? 13.981 -3.311 -1.613 1.00 89.19 95 ASN A N 1
ATOM 740 C CA . ASN A 1 95 ? 15.088 -2.476 -1.123 1.00 89.19 95 ASN A CA 1
ATOM 741 C C . ASN A 1 95 ? 16.450 -3.161 -1.290 1.00 89.19 95 ASN A C 1
ATOM 743 O O . ASN A 1 95 ? 17.399 -2.569 -1.793 1.00 89.19 95 ASN A O 1
ATOM 747 N N . LYS A 1 96 ? 16.532 -4.449 -0.934 1.00 88.94 96 LYS A N 1
ATOM 748 C CA . LYS A 1 96 ? 17.756 -5.247 -1.076 1.00 88.94 96 LYS A CA 1
ATOM 749 C C . LYS A 1 96 ? 18.200 -5.410 -2.533 1.00 88.94 96 LYS A C 1
ATOM 751 O O . LYS A 1 96 ? 19.393 -5.316 -2.797 1.00 88.94 96 LYS A O 1
ATOM 756 N N . LEU A 1 97 ? 17.279 -5.703 -3.453 1.00 92.94 97 LEU A N 1
ATOM 757 C CA . LEU A 1 97 ? 17.616 -5.925 -4.863 1.00 92.94 97 LEU A CA 1
ATOM 758 C C . LEU A 1 97 ? 18.065 -4.619 -5.524 1.00 92.94 97 LEU A C 1
ATOM 760 O O . LEU A 1 97 ? 19.152 -4.577 -6.096 1.00 92.94 97 LEU A O 1
ATOM 764 N N . ALA A 1 98 ? 17.290 -3.546 -5.353 1.00 92.50 98 ALA A N 1
ATOM 765 C CA . ALA A 1 98 ? 17.619 -2.233 -5.893 1.00 92.50 98 ALA A CA 1
ATOM 766 C C . ALA A 1 98 ? 18.949 -1.702 -5.328 1.00 92.50 98 ALA A C 1
ATOM 768 O O . ALA A 1 98 ? 19.824 -1.298 -6.089 1.00 92.50 98 ALA A O 1
ATOM 769 N N . ALA A 1 99 ? 19.162 -1.779 -4.008 1.00 90.12 99 ALA A N 1
ATOM 770 C CA . ALA A 1 99 ? 20.405 -1.310 -3.390 1.00 90.12 99 ALA A CA 1
ATOM 771 C C . ALA A 1 99 ? 21.636 -2.105 -3.848 1.00 90.12 99 ALA A C 1
ATOM 773 O O . ALA A 1 99 ? 22.688 -1.516 -4.092 1.00 90.12 99 ALA A O 1
ATOM 774 N N . LEU A 1 100 ? 21.522 -3.433 -3.977 1.00 89.75 100 LEU A N 1
ATOM 775 C CA . LEU A 1 100 ? 22.623 -4.261 -4.474 1.00 89.75 100 LEU A CA 1
ATOM 776 C C . LEU A 1 100 ? 22.985 -3.911 -5.917 1.00 89.75 100 LEU A C 1
ATOM 778 O O . LEU A 1 100 ? 24.174 -3.832 -6.219 1.00 89.75 100 LEU A O 1
ATOM 782 N N . TYR A 1 101 ? 21.987 -3.683 -6.770 1.00 92.38 101 TYR A N 1
ATOM 783 C CA . TYR A 1 101 ? 22.218 -3.308 -8.161 1.00 92.38 101 TYR A CA 1
ATOM 784 C C . TYR A 1 101 ? 22.877 -1.933 -8.281 1.00 92.38 101 TYR A C 1
ATOM 786 O O . TYR A 1 101 ? 23.863 -1.797 -8.989 1.00 92.38 101 TYR A O 1
ATOM 794 N N . ILE A 1 102 ? 22.429 -0.936 -7.512 1.00 90.12 102 ILE A N 1
ATOM 795 C CA . ILE A 1 102 ? 23.056 0.398 -7.504 1.00 90.12 102 ILE A CA 1
ATOM 796 C C . ILE A 1 102 ? 24.537 0.329 -7.097 1.00 90.12 102 ILE A C 1
ATOM 798 O O . ILE A 1 102 ? 25.361 1.076 -7.615 1.00 90.12 102 ILE A O 1
ATOM 802 N N . VAL A 1 103 ? 24.885 -0.540 -6.142 1.00 87.81 103 VAL A N 1
ATOM 803 C CA . VAL A 1 103 ? 26.259 -0.642 -5.621 1.00 87.81 103 VAL A CA 1
ATOM 804 C C . VAL A 1 103 ? 27.165 -1.481 -6.519 1.00 87.81 103 VAL A C 1
ATOM 806 O O . VAL A 1 103 ? 28.350 -1.177 -6.627 1.00 87.81 103 VAL A O 1
ATOM 809 N N . LYS A 1 104 ? 26.646 -2.561 -7.110 1.00 87.38 104 LYS A N 1
ATOM 810 C CA . LYS A 1 104 ? 27.462 -3.552 -7.831 1.00 87.38 104 LYS A CA 1
ATOM 811 C C . LYS A 1 104 ? 27.280 -3.536 -9.348 1.00 87.38 104 LYS A C 1
ATOM 813 O O . LYS A 1 104 ? 28.030 -4.220 -10.036 1.00 87.38 104 LYS A O 1
ATOM 818 N N . GLY A 1 105 ? 26.290 -2.806 -9.853 1.00 83.19 105 GLY A N 1
ATOM 819 C CA . GLY A 1 105 ? 25.899 -2.813 -11.258 1.00 83.19 105 GLY A CA 1
ATOM 820 C C . GLY A 1 105 ? 25.518 -4.203 -11.774 1.00 83.19 105 GLY A C 1
ATOM 821 O O . GLY A 1 105 ? 25.280 -5.144 -11.007 1.00 83.19 105 GLY A O 1
ATOM 822 N N . GLU A 1 106 ? 25.504 -4.330 -13.100 1.00 76.06 106 GLU A N 1
ATOM 823 C CA . GLU A 1 106 ? 25.282 -5.598 -13.806 1.00 76.06 106 GLU A CA 1
ATOM 824 C C . GLU A 1 106 ? 26.397 -6.618 -13.531 1.00 76.06 106 GLU A C 1
ATOM 826 O O . GLU A 1 106 ? 26.122 -7.809 -13.388 1.00 76.06 106 GLU A O 1
ATOM 831 N N . GLU A 1 107 ? 27.638 -6.154 -13.342 1.00 73.75 107 GLU A N 1
ATOM 832 C CA . GLU A 1 107 ? 28.805 -6.991 -13.017 1.00 73.75 107 GLU A CA 1
ATOM 833 C C . GLU A 1 107 ? 28.628 -7.773 -11.704 1.00 73.75 107 GLU A C 1
ATOM 835 O O . GLU A 1 107 ? 29.181 -8.858 -11.527 1.00 73.75 107 GLU A O 1
ATOM 840 N N . GLY A 1 108 ? 27.798 -7.262 -10.787 1.00 72.62 108 GLY A N 1
ATOM 841 C CA . GLY A 1 108 ? 27.415 -7.947 -9.554 1.00 72.62 108 GLY A CA 1
ATOM 842 C C . GLY A 1 108 ? 26.517 -9.176 -9.743 1.00 72.62 108 GLY A C 1
ATOM 843 O O . GLY A 1 108 ? 26.207 -9.842 -8.748 1.00 72.62 108 GLY A O 1
ATOM 844 N N . GLY A 1 109 ? 26.066 -9.456 -10.972 1.00 67.94 109 GLY A N 1
ATOM 845 C CA . GLY A 1 109 ? 25.305 -10.648 -11.357 1.00 67.94 109 GLY A CA 1
ATOM 846 C C . GLY A 1 109 ? 23.894 -10.740 -10.768 1.00 67.94 109 GLY A C 1
ATOM 847 O O . GLY A 1 109 ? 23.311 -11.824 -10.733 1.00 67.94 109 GLY A O 1
ATOM 848 N N . ARG A 1 110 ? 23.332 -9.643 -10.243 1.00 82.25 110 ARG A N 1
ATOM 849 C CA . ARG A 1 110 ? 21.988 -9.631 -9.640 1.00 82.25 110 ARG A CA 1
ATOM 850 C C . ARG A 1 110 ? 21.126 -8.529 -10.224 1.00 82.25 110 ARG A C 1
ATOM 852 O O . ARG A 1 110 ? 21.335 -7.367 -9.906 1.00 82.25 110 ARG A O 1
ATOM 859 N N . SER A 1 111 ? 20.107 -8.925 -10.984 1.00 91.06 111 SER A N 1
ATOM 860 C CA . SER A 1 111 ? 19.058 -8.022 -11.457 1.00 91.06 111 SER A CA 1
ATOM 861 C C . SER A 1 111 ? 18.338 -7.332 -10.280 1.00 91.06 111 SER A C 1
ATOM 863 O O . SER A 1 111 ? 18.108 -7.967 -9.240 1.00 91.06 111 SER A O 1
ATOM 865 N N . PRO A 1 112 ? 17.950 -6.051 -10.419 1.00 93.12 112 PRO A N 1
ATOM 866 C CA . PRO A 1 112 ? 17.184 -5.327 -9.406 1.00 93.12 112 PRO A CA 1
ATOM 867 C C . PRO A 1 112 ? 15.718 -5.776 -9.338 1.00 93.12 112 PRO A C 1
ATOM 869 O O . PRO A 1 112 ? 14.987 -5.349 -8.443 1.00 93.12 112 PRO A O 1
ATOM 872 N N . ILE A 1 113 ? 15.296 -6.656 -10.249 1.00 95.38 113 ILE A N 1
ATOM 873 C CA . ILE A 1 113 ? 13.990 -7.309 -10.259 1.00 95.38 113 ILE A CA 1
ATOM 874 C C . ILE A 1 113 ? 14.142 -8.825 -10.304 1.00 95.38 113 ILE A C 1
ATOM 876 O O . ILE A 1 113 ? 14.979 -9.381 -11.008 1.00 95.38 113 ILE A O 1
ATOM 880 N N . SER A 1 114 ? 13.296 -9.515 -9.547 1.00 95.06 114 SER A N 1
ATOM 881 C CA . SER A 1 114 ? 13.156 -10.968 -9.598 1.00 95.06 114 SER A CA 1
ATOM 882 C C . SER A 1 114 ? 11.861 -11.300 -10.320 1.00 95.06 114 SER A C 1
ATOM 884 O O . SER A 1 114 ? 10.792 -11.020 -9.772 1.00 95.06 114 SER A O 1
ATOM 886 N N . LYS A 1 115 ? 11.952 -11.963 -11.480 1.00 96.00 115 LYS A N 1
ATOM 887 C CA . LYS A 1 115 ? 10.798 -12.631 -12.099 1.00 96.00 115 LYS A CA 1
ATOM 888 C C . LYS A 1 115 ? 10.240 -13.682 -11.133 1.00 96.00 115 LYS A C 1
ATOM 890 O O . LYS A 1 115 ? 10.991 -14.273 -10.343 1.00 96.00 115 LYS A O 1
ATOM 895 N N . LYS A 1 116 ? 8.926 -13.859 -11.164 1.00 95.25 116 LYS A N 1
ATOM 896 C CA . LYS A 1 116 ? 8.177 -14.876 -10.431 1.00 95.25 116 LYS A CA 1
ATOM 897 C C . LYS A 1 116 ? 7.469 -15.804 -11.394 1.00 95.25 116 LYS A C 1
ATOM 899 O O . LYS A 1 116 ? 7.750 -16.995 -11.359 1.00 95.25 116 LYS A O 1
ATOM 904 N N . GLU A 1 117 ? 6.646 -15.249 -12.273 1.00 95.25 117 GLU A N 1
ATOM 905 C CA . GLU A 1 117 ? 5.785 -16.014 -13.176 1.00 95.25 117 GLU A CA 1
ATOM 906 C C . GLU A 1 117 ? 5.650 -15.301 -14.533 1.00 95.25 117 GLU A C 1
ATOM 908 O O . GLU A 1 117 ? 6.231 -14.230 -14.750 1.00 95.25 117 GLU A O 1
ATOM 913 N N . GLY A 1 118 ? 4.936 -15.934 -15.462 1.00 94.88 118 GLY A N 1
ATOM 914 C CA . GLY A 1 118 ? 4.624 -15.402 -16.788 1.00 94.88 118 GLY A CA 1
ATOM 915 C C . GLY A 1 118 ? 5.532 -15.883 -17.921 1.00 94.88 118 GLY A C 1
ATOM 916 O O . GLY A 1 118 ? 6.600 -16.470 -17.709 1.00 94.88 118 GLY A O 1
ATOM 917 N N . ASP A 1 119 ? 5.087 -15.609 -19.141 1.00 95.19 119 ASP A N 1
ATOM 918 C CA . ASP A 1 119 ? 5.647 -16.093 -20.403 1.00 95.19 119 ASP A CA 1
ATOM 919 C C . ASP A 1 119 ? 6.887 -15.304 -20.836 1.00 95.19 119 ASP A C 1
ATOM 921 O O . ASP A 1 119 ? 7.869 -15.882 -21.302 1.00 95.19 119 ASP A O 1
ATOM 925 N N . TYR A 1 120 ? 6.885 -13.982 -20.641 1.00 92.50 120 TYR A N 1
ATOM 926 C CA . TYR A 1 120 ? 7.997 -13.133 -21.074 1.00 92.50 120 TYR A CA 1
ATOM 927 C C . TYR A 1 120 ? 9.260 -13.385 -20.250 1.00 92.50 120 TYR A C 1
ATOM 929 O O . TYR A 1 120 ? 9.199 -13.520 -19.025 1.00 92.50 120 TYR A O 1
ATOM 937 N N . ASN A 1 121 ? 10.442 -13.359 -20.869 1.00 93.25 121 ASN A N 1
ATOM 938 C CA . ASN A 1 121 ? 11.663 -13.157 -20.090 1.00 93.25 121 ASN A CA 1
ATOM 939 C C . ASN A 1 121 ? 11.796 -11.681 -19.720 1.00 93.25 121 ASN A C 1
ATOM 941 O O . ASN A 1 121 ? 11.408 -10.789 -20.472 1.00 93.25 121 ASN A O 1
ATOM 945 N N . THR A 1 122 ? 12.390 -11.415 -18.559 1.00 92.88 122 THR A N 1
ATOM 946 C CA . THR A 1 122 ? 12.623 -10.045 -18.081 1.00 92.88 122 THR A CA 1
ATOM 947 C C . THR A 1 122 ? 13.398 -9.209 -19.100 1.00 92.88 122 THR A C 1
ATOM 949 O O . THR A 1 122 ? 13.048 -8.060 -19.349 1.00 92.88 122 THR A O 1
ATOM 952 N N . GLU A 1 123 ? 14.425 -9.801 -19.708 1.00 92.94 123 GLU A N 1
ATOM 953 C CA . GLU A 1 123 ? 15.287 -9.147 -20.694 1.00 92.94 123 GLU A CA 1
ATOM 954 C C . GLU A 1 123 ? 14.583 -8.899 -22.025 1.00 92.94 123 GLU A C 1
ATOM 956 O O . GLU A 1 123 ? 15.031 -8.046 -22.782 1.00 92.94 123 GLU A O 1
ATOM 961 N N . ASP A 1 124 ? 13.490 -9.606 -22.323 1.00 91.62 124 ASP A N 1
ATOM 962 C CA . ASP A 1 124 ? 12.715 -9.394 -23.545 1.00 91.62 124 ASP A CA 1
ATOM 963 C C . ASP A 1 124 ? 11.843 -8.144 -23.426 1.00 91.62 124 ASP A C 1
ATOM 965 O O . ASP A 1 124 ? 11.714 -7.402 -24.399 1.00 91.62 124 ASP A O 1
ATOM 969 N N . LEU A 1 125 ? 11.315 -7.888 -22.226 1.00 93.81 125 LEU A N 1
ATOM 970 C CA . LEU A 1 125 ? 10.352 -6.824 -21.955 1.00 93.81 125 LEU A CA 1
ATOM 971 C C . LEU A 1 125 ? 11.005 -5.516 -21.490 1.00 93.81 125 LEU A C 1
ATOM 973 O O . LEU A 1 125 ? 10.547 -4.435 -21.862 1.00 93.81 125 LEU A O 1
ATOM 977 N N . PHE A 1 126 ? 12.081 -5.599 -20.702 1.00 96.94 126 PHE A N 1
ATOM 978 C CA . PHE A 1 126 ? 12.621 -4.441 -19.993 1.00 96.94 126 PHE A CA 1
ATOM 979 C C . PHE A 1 126 ? 14.052 -4.073 -20.380 1.00 96.94 126 PHE A C 1
ATOM 981 O O . PHE A 1 126 ? 14.899 -4.920 -20.660 1.00 96.94 126 PHE A O 1
ATOM 988 N N . THR A 1 127 ? 14.333 -2.777 -20.298 1.00 95.75 127 THR A N 1
ATOM 989 C CA . THR A 1 127 ? 15.670 -2.207 -20.152 1.00 95.75 127 THR A CA 1
ATOM 990 C C . THR A 1 127 ? 15.809 -1.665 -18.736 1.00 95.75 127 THR A C 1
ATOM 992 O O . THR A 1 127 ? 14.915 -0.988 -18.226 1.00 95.75 127 THR A O 1
ATOM 995 N N . ILE A 1 128 ? 16.930 -1.971 -18.088 1.00 95.06 128 ILE A N 1
ATOM 996 C CA . ILE A 1 128 ? 17.184 -1.591 -16.702 1.00 95.06 128 ILE A CA 1
ATOM 997 C C . ILE A 1 128 ? 18.341 -0.603 -16.671 1.00 95.06 128 ILE A C 1
ATOM 999 O O . ILE A 1 128 ? 19.418 -0.876 -17.189 1.00 95.06 128 ILE A O 1
ATOM 1003 N N . THR A 1 129 ? 18.132 0.537 -16.027 1.00 93.62 129 THR A N 1
ATOM 1004 C CA . THR A 1 129 ? 19.179 1.529 -15.772 1.00 93.62 129 THR A CA 1
ATOM 1005 C C . THR A 1 129 ? 19.227 1.854 -14.286 1.00 93.62 129 THR A C 1
ATOM 1007 O O . THR A 1 129 ? 18.278 1.604 -13.542 1.00 93.62 129 THR A O 1
ATOM 1010 N N . SER A 1 130 ? 20.347 2.390 -13.814 1.00 93.06 130 SER A N 1
ATOM 1011 C CA . SER A 1 130 ? 20.480 2.815 -12.422 1.00 93.06 130 SER A CA 1
ATOM 1012 C C . SER A 1 130 ? 21.245 4.115 -12.306 1.00 93.06 130 SER A C 1
ATOM 1014 O O . SER A 1 130 ? 22.207 4.353 -13.036 1.00 93.06 130 SER A O 1
ATOM 1016 N N . THR A 1 131 ? 20.854 4.919 -11.329 1.00 90.50 131 THR A N 1
ATOM 1017 C CA . THR A 1 131 ? 21.633 6.054 -10.845 1.00 90.50 131 THR A CA 1
ATOM 1018 C C . THR A 1 131 ? 22.273 5.698 -9.502 1.00 90.50 131 THR A C 1
ATOM 1020 O O . THR A 1 131 ? 22.165 4.578 -9.006 1.00 90.50 131 THR A O 1
ATOM 1023 N N . THR A 1 132 ? 22.919 6.663 -8.849 1.00 87.06 132 THR A N 1
ATOM 1024 C CA . THR A 1 132 ? 23.402 6.487 -7.469 1.00 87.06 132 THR A CA 1
ATOM 1025 C C . THR A 1 132 ? 22.266 6.366 -6.440 1.00 87.06 132 THR A C 1
ATOM 1027 O O . THR A 1 132 ? 22.506 5.934 -5.301 1.00 87.06 132 THR A O 1
ATOM 1030 N N . LYS A 1 133 ? 21.038 6.748 -6.820 1.00 88.06 133 LYS A N 1
ATOM 1031 C CA . LYS A 1 133 ? 19.873 6.855 -5.932 1.00 88.06 133 LYS A CA 1
ATOM 1032 C C . LYS A 1 133 ? 18.817 5.786 -6.178 1.00 88.06 133 LYS A C 1
ATOM 1034 O O . LYS A 1 133 ? 18.156 5.382 -5.229 1.00 88.06 133 LYS A O 1
ATOM 1039 N N . ASP A 1 134 ? 18.657 5.337 -7.414 1.00 92.50 134 ASP A N 1
ATOM 1040 C CA . ASP A 1 134 ? 17.539 4.492 -7.821 1.00 92.50 134 ASP A CA 1
ATOM 1041 C C . ASP A 1 134 ? 17.883 3.566 -8.988 1.00 92.50 134 ASP A C 1
ATOM 1043 O O . ASP A 1 134 ? 18.954 3.630 -9.596 1.00 92.50 134 ASP A O 1
ATOM 1047 N N . VAL A 1 135 ? 16.937 2.679 -9.269 1.00 94.38 135 VAL A N 1
ATOM 1048 C CA . VAL A 1 135 ? 16.914 1.826 -10.449 1.00 94.38 135 VAL A CA 1
ATOM 1049 C C . VAL A 1 135 ? 15.639 2.118 -11.224 1.00 94.38 135 VAL A C 1
ATOM 1051 O O . VAL A 1 135 ? 14.564 2.123 -10.631 1.00 94.38 135 VAL A O 1
ATOM 1054 N N . THR A 1 136 ? 15.752 2.301 -12.535 1.00 96.69 136 THR A N 1
ATOM 1055 C CA . THR A 1 136 ? 14.619 2.404 -13.459 1.00 96.69 136 THR A CA 1
ATOM 1056 C C . THR A 1 136 ? 14.487 1.115 -14.264 1.00 96.69 136 THR A C 1
ATOM 1058 O O . THR A 1 136 ? 15.449 0.648 -14.870 1.00 96.69 136 THR A O 1
ATOM 1061 N N . ILE A 1 137 ? 13.286 0.547 -14.274 1.00 96.50 137 ILE A N 1
ATOM 1062 C CA . ILE A 1 137 ? 12.869 -0.592 -15.092 1.00 96.50 137 ILE A CA 1
ATOM 1063 C C . ILE A 1 137 ? 11.923 -0.024 -16.151 1.00 96.50 137 ILE A C 1
ATOM 1065 O O . ILE A 1 137 ? 10.788 0.332 -15.837 1.00 96.50 137 ILE A O 1
ATOM 1069 N N . ALA A 1 138 ? 12.394 0.123 -17.383 1.00 97.31 138 ALA A N 1
ATOM 1070 C CA . ALA A 1 138 ? 11.618 0.694 -18.480 1.00 97.31 138 ALA A CA 1
ATOM 1071 C C . ALA A 1 138 ? 11.221 -0.396 -19.474 1.00 97.31 138 ALA A C 1
ATOM 1073 O O . ALA A 1 138 ? 12.041 -1.246 -19.814 1.00 97.31 138 ALA A O 1
ATOM 1074 N N . GLU A 1 139 ? 9.984 -0.369 -19.964 1.00 96.38 139 GLU A N 1
ATOM 1075 C CA . GLU A 1 139 ? 9.603 -1.176 -21.124 1.00 96.38 139 GLU A CA 1
ATOM 1076 C C . GLU A 1 139 ? 10.436 -0.734 -22.340 1.00 96.38 139 GLU A C 1
ATOM 1078 O O . GLU A 1 139 ? 10.719 0.455 -22.509 1.00 96.38 139 GLU A O 1
ATOM 1083 N N . LYS A 1 140 ? 10.890 -1.683 -23.168 1.00 94.94 140 LYS A N 1
ATOM 1084 C CA . LYS A 1 140 ? 11.894 -1.422 -24.220 1.00 94.94 140 LYS A CA 1
ATOM 1085 C C . LYS A 1 140 ? 11.504 -0.364 -25.253 1.00 94.94 140 LYS A C 1
ATOM 1087 O O . LYS A 1 140 ? 12.388 0.265 -25.833 1.00 94.94 140 LYS A O 1
ATOM 1092 N N . LYS A 1 141 ? 10.214 -0.189 -25.527 1.00 92.75 141 LYS A N 1
ATOM 1093 C CA . LYS A 1 141 ? 9.691 0.833 -26.444 1.00 92.75 141 LYS A CA 1
ATOM 1094 C C . LYS A 1 141 ? 9.338 2.134 -25.717 1.00 92.75 141 LYS A C 1
ATOM 1096 O O . LYS A 1 141 ? 8.865 3.070 -26.354 1.00 92.75 141 LYS A O 1
ATOM 1101 N N . GLY A 1 142 ? 9.587 2.212 -24.410 1.00 91.88 142 GLY A N 1
ATOM 1102 C CA . GLY A 1 142 ? 9.351 3.394 -23.590 1.00 91.88 142 GLY A CA 1
ATOM 1103 C C . GLY A 1 142 ? 7.878 3.635 -23.271 1.00 91.88 142 GLY A C 1
ATOM 1104 O O . GLY A 1 142 ? 7.521 4.762 -22.938 1.00 91.88 142 GLY A O 1
ATOM 1105 N N . VAL A 1 143 ? 7.018 2.616 -23.373 1.00 94.81 143 VAL A N 1
ATOM 1106 C CA . VAL A 1 143 ? 5.571 2.777 -23.139 1.00 94.81 143 VAL A CA 1
ATOM 1107 C C . VAL A 1 143 ? 5.268 3.084 -21.671 1.00 94.81 143 VAL A C 1
ATOM 1109 O O . VAL A 1 143 ? 4.426 3.927 -21.366 1.00 94.81 143 VAL A O 1
ATOM 1112 N N . PHE A 1 144 ? 5.992 2.445 -20.757 1.00 96.31 144 PHE A N 1
ATOM 1113 C CA . PHE A 1 144 ? 5.933 2.747 -19.333 1.00 96.31 144 PHE A CA 1
ATOM 1114 C C . PHE A 1 144 ? 7.287 2.503 -18.661 1.00 96.31 144 PHE A C 1
ATOM 1116 O O . PHE A 1 144 ? 8.157 1.807 -19.196 1.00 96.31 144 PHE A O 1
ATOM 1123 N N . SER A 1 145 ? 7.459 3.057 -17.466 1.00 97.44 145 SER A N 1
ATOM 1124 C CA . SER A 1 145 ? 8.616 2.796 -16.615 1.00 97.44 145 SER A CA 1
ATOM 1125 C C . SER A 1 145 ? 8.250 2.769 -15.137 1.00 97.44 145 SER A C 1
ATOM 1127 O O . SER A 1 145 ? 7.270 3.372 -14.697 1.00 97.44 145 SER A O 1
ATOM 1129 N N . ILE A 1 146 ? 9.055 2.034 -14.372 1.00 97.69 146 ILE A N 1
ATOM 1130 C CA . ILE A 1 146 ? 8.963 1.927 -12.919 1.00 97.69 146 ILE A CA 1
ATOM 1131 C C . ILE A 1 146 ? 10.335 2.225 -12.329 1.00 97.69 146 ILE A C 1
ATOM 1133 O O . ILE A 1 146 ? 11.300 1.504 -12.581 1.00 97.69 146 ILE A O 1
ATOM 1137 N N . THR A 1 147 ? 10.419 3.256 -11.503 1.00 97.00 147 THR A N 1
ATOM 1138 C CA . THR A 1 147 ? 11.627 3.635 -10.775 1.00 97.00 147 THR A CA 1
ATOM 1139 C C . THR A 1 147 ? 11.490 3.234 -9.316 1.00 97.00 147 THR A C 1
ATOM 1141 O O . THR A 1 147 ? 10.469 3.492 -8.686 1.00 97.00 147 THR A O 1
ATOM 1144 N N . VAL A 1 148 ? 12.525 2.611 -8.755 1.00 95.88 148 VAL A N 1
ATOM 1145 C CA . VAL A 1 148 ? 12.573 2.181 -7.354 1.00 95.88 148 VAL A CA 1
ATOM 1146 C C . VAL A 1 148 ? 13.828 2.746 -6.701 1.00 95.88 148 VAL A C 1
ATOM 1148 O O . VAL A 1 148 ? 14.951 2.402 -7.076 1.00 95.88 148 VAL A O 1
ATOM 1151 N N . GLY A 1 149 ? 13.636 3.604 -5.702 1.00 93.25 149 GLY A N 1
ATOM 1152 C CA . GLY A 1 149 ? 14.699 4.118 -4.846 1.00 93.25 149 GLY A CA 1
ATOM 1153 C C . GLY A 1 149 ? 14.696 3.381 -3.508 1.00 93.25 149 GLY A C 1
ATOM 1154 O O . GLY A 1 149 ? 13.721 3.506 -2.762 1.00 93.25 149 GLY A O 1
ATOM 1155 N N . PRO A 1 150 ? 15.741 2.601 -3.177 1.00 90.31 150 PRO A N 1
ATOM 1156 C CA . PRO A 1 150 ? 15.770 1.858 -1.929 1.00 90.31 150 PRO A CA 1
ATOM 1157 C C . PRO A 1 150 ? 15.902 2.785 -0.718 1.00 90.31 150 PRO A C 1
ATOM 1159 O O . PRO A 1 150 ? 16.530 3.838 -0.801 1.00 90.31 150 PRO A O 1
ATOM 1162 N N . PHE A 1 151 ? 15.375 2.357 0.427 1.00 86.81 151 PHE A N 1
ATOM 1163 C CA . PHE A 1 151 ? 15.650 3.002 1.713 1.00 86.81 151 PHE A CA 1
ATOM 1164 C C . PHE A 1 151 ? 17.108 2.781 2.153 1.00 86.81 151 PHE A C 1
ATOM 1166 O O . PHE A 1 151 ? 17.619 1.659 2.056 1.00 86.81 151 PHE A O 1
ATOM 1173 N N . ASP A 1 152 ? 17.767 3.818 2.679 1.00 80.31 152 ASP A N 1
ATOM 1174 C CA . ASP A 1 152 ? 19.109 3.710 3.267 1.00 80.31 152 ASP A CA 1
ATOM 1175 C C . ASP A 1 152 ? 19.079 3.797 4.797 1.00 80.31 152 ASP A C 1
ATOM 1177 O O . ASP A 1 152 ? 18.897 4.863 5.386 1.00 80.31 152 ASP A O 1
ATOM 1181 N N . PHE A 1 153 ? 19.345 2.660 5.441 1.00 70.12 153 PHE A N 1
ATOM 1182 C CA . PHE A 1 153 ? 19.416 2.534 6.898 1.00 70.12 153 PHE A CA 1
ATOM 1183 C C . PHE A 1 153 ? 20.528 3.377 7.539 1.00 70.12 153 PHE A C 1
ATOM 1185 O O . PHE A 1 153 ? 20.452 3.668 8.728 1.00 70.12 153 PHE A O 1
ATOM 1192 N N . ASN A 1 154 ? 21.542 3.794 6.774 1.00 69.25 154 ASN A N 1
ATOM 1193 C CA . ASN A 1 154 ? 22.630 4.635 7.274 1.00 69.25 154 ASN A CA 1
ATOM 1194 C C . ASN A 1 154 ? 22.294 6.138 7.225 1.00 69.25 154 ASN A C 1
ATOM 1196 O O . ASN A 1 154 ? 23.162 6.968 7.491 1.00 69.25 154 ASN A O 1
ATOM 1200 N N . GLY A 1 155 ? 21.056 6.512 6.871 1.00 61.75 155 GLY A N 1
ATOM 1201 C CA . GLY A 1 155 ? 20.594 7.902 6.905 1.00 61.75 155 GLY A CA 1
ATOM 1202 C C . GLY A 1 155 ? 21.060 8.754 5.721 1.00 61.75 155 GLY A C 1
ATOM 1203 O O . GLY A 1 155 ? 21.138 9.981 5.826 1.00 61.75 155 GLY A O 1
ATOM 1204 N N . ASN A 1 156 ? 21.380 8.135 4.581 1.00 64.69 156 ASN A N 1
ATOM 1205 C CA . ASN A 1 156 ? 21.671 8.881 3.362 1.00 64.69 156 ASN A CA 1
ATOM 1206 C C . ASN A 1 156 ? 20.401 9.578 2.858 1.00 64.69 156 ASN A C 1
ATOM 1208 O O . ASN A 1 156 ? 19.512 8.946 2.294 1.00 64.69 156 ASN A O 1
ATOM 1212 N N . LYS A 1 157 ? 20.359 10.907 2.992 1.00 58.31 157 LYS A N 1
ATOM 1213 C CA . LYS A 1 157 ? 19.229 11.761 2.582 1.00 58.31 157 LYS A CA 1
ATOM 1214 C C . LYS A 1 157 ? 18.854 11.658 1.096 1.00 58.31 157 LYS A C 1
ATOM 1216 O O . LYS A 1 157 ? 17.836 12.197 0.692 1.00 58.31 157 LYS A O 1
ATOM 1221 N N . ASN A 1 158 ? 19.680 11.014 0.271 1.00 56.16 158 ASN A N 1
ATOM 1222 C CA . ASN A 1 158 ? 19.406 10.794 -1.148 1.00 56.16 158 ASN A CA 1
ATOM 1223 C C . ASN A 1 158 ? 18.644 9.489 -1.451 1.00 56.16 158 ASN A C 1
ATOM 1225 O O . ASN A 1 158 ? 18.433 9.199 -2.628 1.00 56.16 158 ASN A O 1
ATOM 1229 N N . ARG A 1 159 ? 18.307 8.691 -0.431 1.00 68.12 159 ARG A N 1
ATOM 1230 C CA . ARG A 1 159 ? 17.661 7.374 -0.533 1.00 68.12 159 ARG A CA 1
ATOM 1231 C C . ARG A 1 159 ? 16.470 7.310 0.426 1.00 68.12 159 ARG A C 1
ATOM 1233 O O . ARG A 1 159 ? 16.559 6.804 1.541 1.00 68.12 159 ARG A O 1
ATOM 1240 N N . ASP A 1 160 ? 15.372 7.887 -0.037 1.00 72.38 160 ASP A N 1
ATOM 1241 C CA . ASP A 1 160 ? 14.157 8.261 0.693 1.00 72.38 160 ASP A CA 1
ATOM 1242 C C . ASP A 1 160 ? 13.037 7.206 0.644 1.00 72.38 160 ASP A C 1
ATOM 1244 O O . ASP A 1 160 ? 11.916 7.486 1.044 1.00 72.38 160 ASP A O 1
ATOM 1248 N N . SER A 1 161 ? 13.329 5.972 0.211 1.00 88.62 161 SER A N 1
ATOM 1249 C CA . SER A 1 161 ? 12.318 4.930 -0.035 1.00 88.62 161 SER A CA 1
ATOM 1250 C C . SER A 1 161 ? 11.215 5.414 -0.978 1.00 88.62 161 SER A C 1
ATOM 1252 O O . SER A 1 161 ? 10.145 5.850 -0.559 1.00 88.62 161 SER A O 1
ATOM 1254 N N . ARG A 1 162 ? 11.468 5.318 -2.280 1.00 92.62 162 ARG A N 1
ATOM 1255 C CA . ARG A 1 162 ? 10.549 5.838 -3.291 1.00 92.62 162 ARG A CA 1
ATOM 1256 C C . ARG A 1 162 ? 10.203 4.828 -4.361 1.00 92.62 162 ARG A C 1
ATOM 1258 O O . ARG A 1 162 ? 10.989 3.935 -4.683 1.00 92.62 162 ARG A O 1
ATOM 1265 N N . MET A 1 163 ? 9.036 5.028 -4.944 1.00 95.88 163 MET A N 1
ATOM 1266 C CA . MET A 1 163 ? 8.601 4.358 -6.158 1.00 95.88 163 MET A CA 1
ATOM 1267 C C . MET A 1 163 ? 8.025 5.412 -7.094 1.00 95.88 163 MET A C 1
ATOM 1269 O O . MET A 1 163 ? 7.367 6.338 -6.640 1.00 95.88 163 MET A O 1
ATOM 1273 N N . GLU A 1 164 ? 8.276 5.296 -8.385 1.00 97.25 164 GLU A N 1
ATOM 1274 C CA . GLU A 1 164 ? 7.615 6.111 -9.397 1.00 97.25 164 GLU A CA 1
ATOM 1275 C C . GLU A 1 164 ? 7.180 5.203 -10.534 1.00 97.25 164 GLU A C 1
ATOM 1277 O O . GLU A 1 164 ? 7.946 4.360 -10.987 1.00 97.25 164 GLU A O 1
ATOM 1282 N N . PHE A 1 165 ? 5.950 5.379 -10.982 1.00 97.44 165 PHE A N 1
ATOM 1283 C CA . PHE A 1 165 ? 5.404 4.767 -12.172 1.00 97.44 165 PHE A CA 1
ATOM 1284 C C . PHE A 1 165 ? 5.059 5.870 -13.169 1.00 97.44 165 PHE A C 1
ATOM 1286 O O . PHE A 1 165 ? 4.400 6.851 -12.810 1.00 97.44 165 PHE A O 1
ATOM 1293 N N . VAL A 1 166 ? 5.480 5.691 -14.418 1.00 96.69 166 VAL A N 1
ATOM 1294 C CA . VAL A 1 166 ? 5.170 6.598 -15.523 1.00 96.69 166 VAL A CA 1
ATOM 1295 C C . VAL A 1 166 ? 4.579 5.795 -16.672 1.00 96.69 166 VAL A C 1
ATOM 1297 O O . VAL A 1 166 ? 5.206 4.856 -17.156 1.00 96.69 166 VAL A O 1
ATOM 1300 N N . CYS A 1 167 ? 3.395 6.193 -17.126 1.00 95.00 167 CYS A N 1
ATOM 1301 C CA . CYS A 1 167 ? 2.776 5.716 -18.358 1.00 95.00 167 CYS A CA 1
ATOM 1302 C C . CYS A 1 167 ? 2.857 6.817 -19.410 1.00 95.00 167 CYS A C 1
ATOM 1304 O O . CYS A 1 167 ? 2.374 7.921 -19.167 1.00 95.00 167 CYS A O 1
ATOM 1306 N N . ASN A 1 168 ? 3.447 6.527 -20.568 1.00 92.62 168 ASN A N 1
ATOM 1307 C CA . ASN A 1 168 ? 3.583 7.486 -21.671 1.00 92.62 168 ASN A CA 1
ATOM 1308 C C . ASN A 1 168 ? 2.475 7.346 -22.727 1.00 92.62 168 ASN A C 1
ATOM 1310 O O . ASN A 1 168 ? 2.552 7.975 -23.781 1.00 92.62 168 ASN A O 1
ATOM 1314 N N . ALA A 1 169 ? 1.470 6.513 -22.458 1.00 88.06 169 ALA A N 1
ATOM 1315 C CA . ALA A 1 169 ? 0.316 6.311 -23.319 1.00 88.06 169 ALA A CA 1
ATOM 1316 C C . ALA A 1 169 ? -0.916 7.057 -22.781 1.00 88.06 169 ALA A C 1
ATOM 1318 O O . ALA A 1 169 ? -1.088 7.223 -21.571 1.00 88.06 169 ALA A O 1
ATOM 1319 N N . GLU A 1 170 ? -1.766 7.517 -23.699 1.00 83.75 170 GLU A N 1
ATOM 1320 C CA . GLU A 1 170 ? -3.033 8.178 -23.384 1.00 83.75 170 GLU A CA 1
ATOM 1321 C C . GLU A 1 170 ? -4.157 7.145 -23.257 1.00 83.75 170 GLU A C 1
ATOM 1323 O O . GLU A 1 170 ? -5.020 7.032 -24.124 1.00 83.75 170 GLU A O 1
ATOM 1328 N N . ASP A 1 171 ? -4.126 6.380 -22.170 1.00 84.81 171 ASP A N 1
ATOM 1329 C CA . ASP A 1 171 ? -5.153 5.390 -21.848 1.00 84.81 171 ASP A CA 1
ATOM 1330 C C . ASP A 1 171 ? -6.110 5.889 -20.753 1.00 84.81 171 ASP A C 1
ATOM 1332 O O . ASP A 1 171 ? -5.818 6.828 -19.999 1.00 84.81 171 ASP A O 1
ATOM 1336 N N . GLU A 1 172 ? -7.278 5.249 -20.670 1.00 85.50 172 GLU A N 1
ATOM 1337 C CA . GLU A 1 172 ? -8.242 5.486 -19.599 1.00 85.50 172 GLU A CA 1
ATOM 1338 C C . GLU A 1 172 ? -7.675 5.019 -18.250 1.00 85.50 172 GLU A C 1
ATOM 1340 O O . GLU A 1 172 ? -7.079 3.946 -18.126 1.00 85.50 172 GLU A O 1
ATOM 1345 N N . LEU A 1 173 ? -7.862 5.848 -17.224 1.00 88.19 173 LEU A N 1
ATOM 1346 C CA . LEU A 1 173 ? -7.394 5.565 -15.874 1.00 88.19 173 LEU A CA 1
ATOM 1347 C C . LEU A 1 173 ? -8.486 4.862 -15.076 1.00 88.19 173 LEU A C 1
ATOM 1349 O O . LEU A 1 173 ? -9.591 5.382 -14.946 1.00 88.19 173 LEU A O 1
ATOM 1353 N N . GLU A 1 174 ? -8.151 3.734 -14.451 1.00 89.44 174 GLU A N 1
ATOM 1354 C CA . GLU A 1 174 ? -9.036 3.133 -13.454 1.00 89.44 174 GLU A CA 1
ATOM 1355 C C . GLU A 1 174 ? -9.221 4.079 -12.259 1.00 89.44 174 GLU A C 1
ATOM 1357 O O . GLU A 1 174 ? -8.277 4.696 -11.759 1.00 89.44 174 GLU A O 1
ATOM 1362 N N . GLU A 1 175 ? -10.447 4.176 -11.764 1.00 90.88 175 GLU A N 1
ATOM 1363 C CA . GLU A 1 175 ? -10.779 5.073 -10.663 1.00 90.88 175 GLU A CA 1
ATOM 1364 C C . GLU A 1 175 ? -10.448 4.477 -9.284 1.00 90.88 175 GLU A C 1
ATOM 1366 O O . GLU A 1 175 ? -10.376 3.261 -9.070 1.00 90.88 175 GLU A O 1
ATOM 1371 N N . TYR A 1 176 ? -10.310 5.356 -8.291 1.00 93.06 176 TYR A N 1
ATOM 1372 C CA . TYR A 1 176 ? -10.286 4.952 -6.885 1.00 93.06 176 TYR A CA 1
ATOM 1373 C C . TYR A 1 176 ? -11.649 4.346 -6.477 1.00 93.06 176 TYR A C 1
ATOM 1375 O O . TYR A 1 176 ? -12.680 4.940 -6.805 1.00 93.06 176 TYR A O 1
ATOM 1383 N N . PRO A 1 177 ? -11.708 3.225 -5.725 1.00 92.44 177 PRO A N 1
ATOM 1384 C CA . PRO A 1 177 ? -10.614 2.590 -4.980 1.00 92.44 177 PRO A CA 1
ATOM 1385 C C . PRO A 1 177 ? -9.921 1.407 -5.671 1.00 92.44 177 PRO A C 1
ATOM 1387 O O . PRO A 1 177 ? -9.083 0.773 -5.039 1.00 92.44 177 PRO A O 1
ATOM 1390 N N . LYS A 1 178 ? -10.221 1.088 -6.940 1.00 92.50 178 LYS A N 1
ATOM 1391 C CA . LYS A 1 178 ? -9.564 -0.048 -7.622 1.00 92.50 178 LYS A CA 1
ATOM 1392 C C . LYS A 1 178 ? -8.046 0.130 -7.721 1.00 92.50 178 LYS A C 1
ATOM 1394 O O . LYS A 1 178 ? -7.303 -0.845 -7.651 1.00 92.50 178 LYS A O 1
ATOM 1399 N N . GLN A 1 179 ? -7.603 1.377 -7.881 1.00 94.19 179 GLN A N 1
ATOM 1400 C CA . GLN A 1 179 ? -6.209 1.774 -7.740 1.00 94.19 179 GLN A CA 1
ATOM 1401 C C . GLN A 1 179 ? -6.078 3.048 -6.902 1.00 94.19 179 GLN A C 1
ATOM 1403 O O . GLN A 1 179 ? -6.926 3.944 -6.952 1.00 94.19 179 GLN A O 1
ATOM 1408 N N . PHE A 1 180 ? -4.989 3.163 -6.144 1.00 96.06 180 PHE A N 1
ATOM 1409 C CA . PHE A 1 180 ? -4.768 4.312 -5.261 1.00 96.06 180 PHE A CA 1
ATOM 1410 C C . PHE A 1 180 ? -4.230 5.551 -5.992 1.00 96.06 180 PHE A C 1
ATOM 1412 O O . PHE A 1 180 ? -4.452 6.665 -5.518 1.00 96.06 180 PHE A O 1
ATOM 1419 N N . CYS A 1 181 ? -3.602 5.402 -7.163 1.00 95.38 181 CYS A N 1
ATOM 1420 C CA . CYS A 1 181 ? -3.181 6.536 -7.995 1.00 95.38 181 CYS A CA 1
ATOM 1421 C C . CYS A 1 181 ? -4.366 7.311 -8.613 1.00 95.38 181 CYS A C 1
ATOM 1423 O O . CYS A 1 181 ? -4.182 8.460 -9.016 1.00 95.38 181 CYS A O 1
ATOM 1425 N N . GLY A 1 182 ? -5.579 6.736 -8.599 1.00 92.44 182 GLY A N 1
ATOM 1426 C CA . GLY A 1 182 ? -6.846 7.402 -8.927 1.00 92.44 182 GLY A CA 1
ATOM 1427 C C . GLY A 1 182 ? -6.985 7.854 -10.383 1.00 92.44 182 GLY A C 1
ATOM 1428 O O . GLY A 1 182 ? -6.313 7.338 -11.263 1.00 92.44 182 GLY A O 1
ATOM 1429 N N . SER A 1 183 ? -7.868 8.822 -10.633 1.00 91.69 183 SER A N 1
ATOM 1430 C CA . SER A 1 183 ? -8.039 9.488 -11.933 1.00 91.69 183 SER A CA 1
ATOM 1431 C C . SER A 1 183 ? -7.258 10.816 -11.992 1.00 91.69 183 SER A C 1
ATOM 1433 O O . SER A 1 183 ? -6.579 11.207 -11.031 1.00 91.69 183 SER A O 1
ATOM 1435 N N . LYS A 1 184 ? -7.387 11.561 -13.101 1.00 88.50 184 LYS A N 1
ATOM 1436 C CA . LYS A 1 184 ? -6.856 12.933 -13.229 1.00 88.50 184 LYS A CA 1
ATOM 1437 C C . LYS A 1 184 ? -7.680 13.951 -12.430 1.00 88.50 184 LYS A C 1
ATOM 1439 O O . LYS A 1 184 ? -7.159 14.994 -12.042 1.00 88.50 184 LYS A O 1
ATOM 1444 N N . GLU A 1 185 ? -8.943 13.654 -12.142 1.00 88.81 185 GLU A N 1
ATOM 1445 C CA . GLU A 1 185 ? -9.882 14.530 -11.446 1.00 88.81 185 GLU A CA 1
ATOM 1446 C C . GLU A 1 185 ? -9.701 14.479 -9.922 1.00 88.81 185 GLU A C 1
ATOM 1448 O O . GLU A 1 185 ? -9.878 15.499 -9.245 1.00 88.81 185 GLU A O 1
ATOM 1453 N N . GLY A 1 186 ? -9.364 13.306 -9.369 1.00 85.25 186 GLY A N 1
ATOM 1454 C CA . GLY A 1 186 ? -9.031 13.111 -7.950 1.00 85.25 186 GLY A CA 1
ATOM 1455 C C . GLY A 1 186 ? -10.185 13.370 -6.969 1.00 85.25 186 GLY A C 1
ATOM 1456 O O . GLY A 1 186 ? -9.959 13.676 -5.785 1.00 85.25 186 GLY A O 1
ATOM 1457 N N . LYS A 1 187 ? -11.435 13.308 -7.444 1.00 89.44 187 LYS A N 1
ATOM 1458 C CA . LYS A 1 187 ? -12.649 13.570 -6.644 1.00 89.44 187 LYS A CA 1
ATOM 1459 C C . LYS A 1 187 ? -13.216 12.302 -6.008 1.00 89.44 187 LYS A C 1
ATOM 1461 O O . LYS A 1 187 ? -13.917 12.386 -4.998 1.00 89.44 187 LYS A O 1
ATOM 1466 N N . GLU A 1 188 ? -12.878 11.147 -6.556 1.00 93.25 188 GLU A N 1
ATOM 1467 C CA . GLU A 1 188 ? -13.445 9.829 -6.272 1.00 93.25 188 GLU A CA 1
ATOM 1468 C C . GLU A 1 188 ? -13.210 9.446 -4.814 1.00 93.25 188 GLU A C 1
ATOM 1470 O O . GLU A 1 188 ? -14.132 9.004 -4.138 1.00 93.25 188 GLU A O 1
ATOM 1475 N N . ILE A 1 189 ? -12.019 9.728 -4.275 1.00 92.00 189 ILE A N 1
ATOM 1476 C CA . ILE A 1 189 ? -11.713 9.449 -2.869 1.00 92.00 189 ILE A CA 1
ATOM 1477 C C . ILE A 1 189 ? -12.602 10.244 -1.907 1.00 92.00 189 ILE A C 1
ATOM 1479 O O . ILE A 1 189 ? -13.024 9.711 -0.890 1.00 92.00 189 ILE A O 1
ATOM 1483 N N . LYS A 1 190 ? -12.969 11.493 -2.239 1.00 90.81 190 LYS A N 1
ATOM 1484 C CA . LYS A 1 190 ? -13.903 12.275 -1.407 1.00 90.81 190 LYS A CA 1
ATOM 1485 C C . LYS A 1 190 ? -15.303 11.667 -1.458 1.00 90.81 190 LYS A C 1
ATOM 1487 O O . LYS A 1 190 ? -15.939 11.524 -0.419 1.00 90.81 190 LYS A O 1
ATOM 1492 N N . VAL A 1 191 ? -15.751 11.269 -2.650 1.00 92.06 191 VAL A N 1
ATOM 1493 C CA . VAL A 1 191 ? -17.035 10.577 -2.838 1.00 92.06 191 VAL A CA 1
ATOM 1494 C C . VAL A 1 191 ? -17.050 9.254 -2.069 1.00 92.06 191 VAL A C 1
ATOM 1496 O O . VAL A 1 191 ? -18.036 8.939 -1.407 1.00 92.06 191 VAL A O 1
ATOM 1499 N N . ARG A 1 192 ? -15.951 8.496 -2.104 1.00 93.38 192 ARG A N 1
ATOM 1500 C CA . ARG A 1 192 ? -15.793 7.241 -1.365 1.00 93.38 192 ARG A CA 1
ATOM 1501 C C . ARG A 1 192 ? -15.823 7.464 0.147 1.00 93.38 192 ARG A C 1
ATOM 1503 O O . ARG A 1 192 ? -16.560 6.759 0.828 1.00 93.38 192 ARG A O 1
ATOM 1510 N N . THR A 1 193 ? -15.129 8.481 0.661 1.00 93.12 193 THR A N 1
ATOM 1511 C CA . THR A 1 193 ? -15.171 8.859 2.086 1.00 93.12 193 THR A CA 1
ATOM 1512 C C . THR A 1 193 ? -16.592 9.164 2.556 1.00 93.12 193 THR A C 1
ATOM 1514 O O . THR A 1 193 ? -17.000 8.714 3.624 1.00 93.12 193 THR A O 1
ATOM 1517 N N . GLU A 1 194 ? -17.370 9.882 1.745 1.00 90.88 194 GLU A N 1
ATOM 1518 C CA . GLU A 1 194 ? -18.766 10.205 2.057 1.00 90.88 194 GLU A CA 1
ATOM 1519 C C . GLU A 1 194 ? -19.662 8.965 2.077 1.00 90.88 194 GLU A C 1
ATOM 1521 O O . GLU A 1 194 ? -20.480 8.824 2.984 1.00 90.88 194 GLU A O 1
ATOM 1526 N N . LYS A 1 195 ? -19.477 8.045 1.121 1.00 90.69 195 LYS A N 1
ATOM 1527 C CA . LYS A 1 195 ? -20.211 6.769 1.070 1.00 90.69 195 LYS A CA 1
ATOM 1528 C C . LYS A 1 195 ? -19.947 5.885 2.292 1.00 90.69 195 LYS A C 1
ATOM 1530 O O . LYS A 1 195 ? -20.837 5.150 2.697 1.00 90.69 195 LYS A O 1
ATOM 1535 N N . LEU A 1 196 ? -18.757 5.982 2.884 1.00 90.19 196 LEU A N 1
ATOM 1536 C CA . LEU A 1 196 ? -18.388 5.273 4.112 1.00 90.19 196 LEU A CA 1
ATOM 1537 C C . LEU A 1 196 ? -18.870 5.974 5.394 1.00 90.19 196 LEU A C 1
ATOM 1539 O O . LEU A 1 196 ? -18.537 5.529 6.487 1.00 90.19 196 LEU A O 1
ATOM 1543 N N . PHE A 1 197 ? -19.610 7.086 5.288 1.00 87.88 197 PHE A N 1
ATOM 1544 C CA . PHE A 1 197 ? -20.019 7.928 6.424 1.00 87.88 197 PHE A CA 1
ATOM 1545 C C . PHE A 1 197 ? -18.842 8.437 7.276 1.00 87.88 197 PHE A C 1
ATOM 1547 O O . PHE A 1 197 ? -19.005 8.844 8.427 1.00 87.88 197 PHE A O 1
ATOM 1554 N N . ILE A 1 198 ? -17.644 8.471 6.691 1.00 88.81 198 ILE A N 1
ATOM 1555 C CA . ILE A 1 198 ? -16.442 9.005 7.318 1.00 88.81 198 ILE A CA 1
ATOM 1556 C C . ILE A 1 198 ? -16.428 10.526 7.117 1.00 88.81 198 ILE A C 1
ATOM 1558 O O . ILE A 1 198 ? -16.850 11.061 6.089 1.00 88.81 198 ILE A O 1
ATOM 1562 N N . ASN A 1 199 ? -15.925 11.268 8.107 1.00 85.94 199 ASN A N 1
ATOM 1563 C CA . ASN A 1 199 ? -15.753 12.714 7.979 1.00 85.94 199 ASN A CA 1
ATOM 1564 C C . ASN A 1 199 ? -14.885 13.035 6.747 1.00 85.94 199 ASN A C 1
ATOM 1566 O O . ASN A 1 199 ? -13.777 12.526 6.635 1.00 85.94 199 ASN A O 1
ATOM 1570 N N . LYS A 1 200 ? -15.330 13.942 5.864 1.00 82.00 200 LYS A N 1
ATOM 1571 C CA . LYS A 1 200 ? -14.613 14.319 4.622 1.00 82.00 200 LYS A CA 1
ATOM 1572 C C . LYS A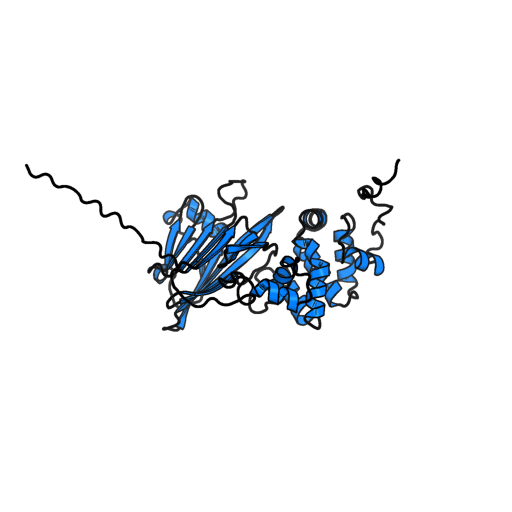 1 200 ? -13.161 14.777 4.835 1.00 82.00 200 LYS A C 1
ATOM 1574 O O . LYS A 1 200 ? -12.379 14.803 3.888 1.00 82.00 200 LYS A O 1
ATOM 1579 N N . LYS A 1 201 ? -12.800 15.189 6.056 1.00 85.69 201 LYS A N 1
ATOM 1580 C CA . LYS A 1 201 ? -11.428 15.567 6.437 1.00 85.69 201 LYS A CA 1
ATOM 1581 C C . LYS A 1 201 ? -10.540 14.373 6.807 1.00 85.69 201 LYS A C 1
ATOM 1583 O O . LYS A 1 201 ? -9.348 14.572 6.993 1.00 85.69 201 LYS A O 1
ATOM 1588 N N . ARG A 1 202 ? -11.110 13.174 6.935 1.00 89.12 202 ARG A N 1
ATOM 1589 C CA . ARG A 1 202 ? -10.470 11.943 7.415 1.00 89.12 202 ARG A CA 1
ATOM 1590 C C . ARG A 1 202 ? -10.297 10.914 6.297 1.00 89.12 202 ARG A C 1
ATOM 1592 O O . ARG A 1 202 ? -10.749 9.778 6.386 1.00 89.12 202 ARG A O 1
ATOM 1599 N N . ILE A 1 203 ? -9.684 11.353 5.203 1.00 91.06 203 ILE A N 1
ATOM 1600 C CA . ILE A 1 203 ? -9.461 10.527 4.007 1.00 91.06 203 ILE A CA 1
ATOM 1601 C C . ILE A 1 203 ? -8.452 9.401 4.272 1.00 91.06 203 ILE A C 1
ATOM 1603 O O . ILE A 1 203 ? -8.556 8.335 3.678 1.00 91.06 203 ILE A O 1
ATOM 1607 N N . ASP A 1 204 ? -7.544 9.606 5.221 1.00 91.31 204 ASP A N 1
ATOM 1608 C CA . ASP A 1 204 ? -6.683 8.589 5.832 1.00 91.31 204 ASP A CA 1
ATOM 1609 C C . ASP A 1 204 ? -7.462 7.342 6.286 1.00 91.31 204 ASP A C 1
ATOM 1611 O O . ASP A 1 204 ? -7.059 6.222 5.977 1.00 91.31 204 ASP A O 1
ATOM 1615 N N . LEU A 1 205 ? -8.632 7.516 6.913 1.00 94.31 205 LEU A N 1
ATOM 1616 C CA . LEU A 1 205 ? -9.468 6.387 7.337 1.00 94.31 205 LEU A CA 1
ATOM 1617 C C . LEU A 1 205 ? -10.053 5.624 6.148 1.00 94.31 205 LEU A C 1
ATOM 1619 O O . LEU A 1 205 ? -10.142 4.402 6.183 1.00 94.31 205 LEU A O 1
ATOM 1623 N N . THR A 1 206 ? -10.442 6.335 5.087 1.00 95.56 206 THR A N 1
ATOM 1624 C CA . THR A 1 206 ? -10.931 5.717 3.844 1.00 95.56 206 THR A CA 1
ATOM 1625 C C . THR A 1 206 ? -9.830 4.918 3.155 1.00 95.56 206 THR A C 1
ATOM 1627 O O . THR A 1 206 ? -10.072 3.798 2.724 1.00 95.56 206 THR A O 1
ATOM 1630 N N . ILE A 1 207 ? -8.605 5.451 3.130 1.00 95.25 207 ILE A N 1
ATOM 1631 C CA . ILE A 1 207 ? -7.425 4.749 2.618 1.00 95.25 207 ILE A CA 1
ATOM 1632 C C . ILE A 1 207 ? -7.200 3.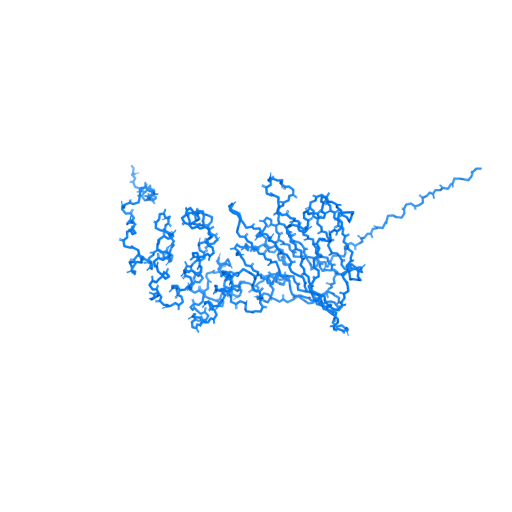457 3.398 1.00 95.25 207 ILE A C 1
ATOM 1634 O O . ILE A 1 207 ? -7.132 2.396 2.788 1.00 95.25 207 ILE A O 1
ATOM 1638 N N . MET A 1 208 ? -7.125 3.526 4.731 1.00 96.06 208 MET A N 1
ATOM 1639 C CA . MET A 1 208 ? -6.946 2.335 5.565 1.00 96.06 208 MET A CA 1
ATOM 1640 C C . MET A 1 208 ? -8.060 1.315 5.350 1.00 96.06 208 MET A C 1
ATOM 1642 O O . MET A 1 208 ? -7.775 0.137 5.155 1.00 96.06 208 MET A O 1
ATOM 1646 N N . HIS A 1 209 ? -9.314 1.770 5.344 1.00 96.62 209 HIS A N 1
ATOM 1647 C CA . HIS A 1 209 ? -10.462 0.915 5.078 1.00 96.62 209 HIS A CA 1
ATOM 1648 C C . HIS A 1 209 ? -10.310 0.172 3.753 1.00 96.62 209 HIS A C 1
ATOM 1650 O O . HIS A 1 209 ? -10.402 -1.053 3.726 1.00 96.62 209 HIS A O 1
ATOM 1656 N N . ASP A 1 210 ? -10.047 0.885 2.661 1.00 96.75 210 ASP A N 1
ATOM 1657 C CA . ASP A 1 210 ? -9.983 0.269 1.340 1.00 96.75 210 ASP A CA 1
ATOM 1658 C C . ASP A 1 210 ? -8.741 -0.639 1.198 1.00 96.75 210 ASP A C 1
ATOM 1660 O O . ASP A 1 210 ? -8.861 -1.719 0.631 1.00 96.75 210 ASP A O 1
ATOM 1664 N N . VAL A 1 211 ? -7.591 -0.314 1.815 1.00 96.69 211 VAL A N 1
ATOM 1665 C CA . VAL A 1 211 ? -6.427 -1.231 1.856 1.00 96.69 211 VAL A CA 1
ATOM 1666 C C . VAL A 1 211 ? -6.755 -2.533 2.594 1.00 96.69 211 VAL A C 1
ATOM 1668 O O . VAL A 1 211 ? -6.382 -3.611 2.136 1.00 96.69 211 VAL A O 1
ATOM 1671 N N . PHE A 1 212 ? -7.440 -2.457 3.738 1.00 96.81 212 PHE A N 1
ATOM 1672 C CA . PHE A 1 212 ? -7.728 -3.634 4.561 1.00 96.81 212 PHE A CA 1
ATOM 1673 C C . PHE A 1 212 ? -8.994 -4.401 4.161 1.00 96.81 212 PHE A C 1
ATOM 1675 O O . PHE A 1 212 ? -9.244 -5.480 4.693 1.00 96.81 212 PHE A O 1
ATOM 1682 N N . THR A 1 213 ? -9.792 -3.882 3.232 1.00 95.75 213 THR A N 1
ATOM 1683 C CA . THR A 1 213 ? -10.979 -4.578 2.708 1.00 95.75 213 THR A CA 1
ATOM 1684 C C . THR A 1 213 ? -10.794 -5.087 1.280 1.00 95.75 213 THR A C 1
ATOM 1686 O O . THR A 1 213 ? -11.607 -5.886 0.811 1.00 95.75 213 THR A O 1
ATOM 1689 N N . ASP A 1 214 ? -9.706 -4.701 0.607 1.00 94.88 214 ASP A N 1
ATOM 1690 C CA . ASP A 1 214 ? -9.358 -5.204 -0.717 1.00 94.88 214 ASP A CA 1
ATOM 1691 C C . ASP A 1 214 ? -8.796 -6.634 -0.652 1.00 94.88 214 ASP A C 1
ATOM 1693 O O . ASP A 1 214 ? -7.620 -6.883 -0.376 1.00 94.88 214 ASP A O 1
ATOM 1697 N N . THR A 1 215 ? -9.665 -7.600 -0.947 1.00 93.94 215 THR A N 1
ATOM 1698 C CA . THR A 1 215 ? -9.311 -9.026 -1.024 1.00 93.94 215 THR A CA 1
ATOM 1699 C C . THR A 1 215 ? -8.635 -9.421 -2.338 1.00 93.94 215 THR A C 1
ATOM 1701 O O . THR A 1 215 ? -8.149 -10.548 -2.445 1.00 93.94 215 THR A O 1
ATOM 1704 N N . SER A 1 216 ? -8.560 -8.519 -3.326 1.00 92.81 216 SER A N 1
ATOM 1705 C CA . SER A 1 216 ? -7.859 -8.777 -4.590 1.00 92.81 216 SER A CA 1
ATOM 1706 C C . SER A 1 216 ? -6.335 -8.718 -4.434 1.00 92.81 216 SER A C 1
ATOM 1708 O O . SER A 1 216 ? -5.602 -9.328 -5.215 1.00 92.81 216 SER A O 1
ATOM 1710 N N . VAL A 1 217 ? -5.835 -8.036 -3.396 1.00 94.06 217 VAL A N 1
ATOM 1711 C CA . VAL A 1 217 ? -4.401 -7.908 -3.125 1.00 94.06 217 VAL A CA 1
ATOM 1712 C C . VAL A 1 217 ? -3.918 -9.025 -2.207 1.00 94.06 217 VAL A C 1
ATOM 1714 O O . VAL A 1 217 ? -4.175 -9.045 -1.002 1.00 94.06 217 VAL A O 1
ATOM 1717 N N . VAL A 1 218 ? -3.105 -9.928 -2.757 1.00 93.31 218 VAL A N 1
ATOM 1718 C CA . VAL A 1 218 ? -2.447 -10.975 -1.966 1.00 93.31 218 VAL A CA 1
ATOM 1719 C C . VAL A 1 218 ? -1.378 -10.363 -1.053 1.00 93.31 218 VAL A C 1
ATOM 1721 O O . VAL A 1 218 ? -0.318 -9.903 -1.508 1.00 93.31 218 VAL A O 1
ATOM 1724 N N . GLN A 1 219 ? -1.655 -10.398 0.252 1.00 95.38 219 GLN A N 1
ATOM 1725 C CA . GLN A 1 219 ? -0.761 -9.938 1.313 1.00 95.38 219 GLN A CA 1
ATOM 1726 C C . GLN A 1 219 ? 0.360 -10.949 1.582 1.00 95.38 219 GLN A C 1
ATOM 1728 O O . GLN A 1 219 ? 0.117 -12.142 1.763 1.00 95.38 219 GLN A O 1
ATOM 1733 N N . THR A 1 220 ? 1.599 -10.462 1.664 1.00 90.50 220 THR A N 1
ATOM 1734 C CA . THR A 1 220 ? 2.770 -11.270 2.050 1.00 90.50 220 THR A CA 1
ATOM 1735 C C . THR A 1 220 ? 3.097 -11.174 3.538 1.00 90.50 220 THR A C 1
ATOM 1737 O O . THR A 1 220 ? 3.765 -12.055 4.071 1.00 90.50 220 THR A O 1
ATOM 1740 N N . ASN A 1 221 ? 2.644 -10.112 4.211 1.00 91.75 221 ASN A N 1
ATOM 1741 C CA . ASN A 1 221 ? 2.760 -9.956 5.658 1.00 91.75 221 ASN A CA 1
ATOM 1742 C C . ASN A 1 221 ? 1.610 -10.726 6.346 1.00 91.75 221 ASN A C 1
ATOM 1744 O O . ASN A 1 221 ? 0.447 -10.416 6.066 1.00 91.75 221 ASN A O 1
ATOM 1748 N N . PRO A 1 222 ? 1.897 -11.695 7.240 1.00 94.88 222 PRO A N 1
ATOM 1749 C CA . PRO A 1 222 ? 0.866 -12.442 7.959 1.00 94.88 222 PRO A CA 1
ATOM 1750 C C . PRO A 1 222 ? -0.105 -11.554 8.744 1.00 94.88 222 PRO A C 1
ATOM 1752 O O . PRO A 1 222 ? -1.305 -11.802 8.688 1.00 94.88 222 PRO A O 1
ATOM 1755 N N . LEU A 1 223 ? 0.384 -10.489 9.391 1.00 95.75 223 LEU A N 1
ATOM 1756 C CA . LEU A 1 223 ? -0.464 -9.575 10.165 1.00 95.75 223 LEU A CA 1
ATOM 1757 C C . LEU A 1 223 ? -1.438 -8.818 9.257 1.00 95.75 223 LEU A C 1
ATOM 1759 O O . LEU A 1 223 ? -2.616 -8.714 9.569 1.00 95.75 223 LEU A O 1
ATOM 1763 N N . CYS A 1 224 ? -0.984 -8.374 8.081 1.00 96.69 224 CYS A N 1
ATOM 1764 C CA . CYS A 1 224 ? -1.864 -7.767 7.078 1.00 96.69 224 CYS A CA 1
ATOM 1765 C C . CYS A 1 224 ? -2.905 -8.747 6.552 1.00 96.69 224 CYS A C 1
ATOM 1767 O O . CYS A 1 224 ? -4.071 -8.389 6.419 1.00 96.69 224 CYS A O 1
ATOM 1769 N N . LYS A 1 225 ? -2.497 -9.989 6.261 1.00 97.00 225 LYS A N 1
ATOM 1770 C CA . LYS A 1 225 ? -3.419 -11.037 5.812 1.00 97.00 225 LYS A CA 1
ATOM 1771 C C . LYS A 1 225 ? -4.506 -11.291 6.856 1.00 97.00 225 LYS A C 1
ATOM 1773 O O . LYS A 1 225 ? -5.673 -11.421 6.501 1.00 97.00 225 LYS A O 1
ATOM 1778 N N . GLU A 1 226 ? -4.124 -11.351 8.126 1.00 97.06 226 GLU A N 1
ATOM 1779 C CA . GLU A 1 226 ? -5.049 -11.570 9.230 1.00 97.06 226 GLU A CA 1
ATOM 1780 C C . GLU A 1 226 ? -5.969 -10.366 9.450 1.00 97.06 226 GLU A C 1
ATOM 1782 O O . GLU A 1 226 ? -7.174 -10.554 9.550 1.00 97.06 226 GLU A O 1
ATOM 1787 N N . SER A 1 227 ? -5.459 -9.132 9.408 1.00 97.75 227 SER A N 1
ATOM 1788 C CA . SER A 1 227 ? -6.292 -7.924 9.487 1.00 97.75 227 SER A CA 1
ATOM 1789 C C . SER A 1 227 ? -7.299 -7.812 8.341 1.00 97.75 227 SER A C 1
ATOM 1791 O O . SER A 1 227 ? -8.454 -7.471 8.591 1.00 97.75 227 SER A O 1
ATOM 1793 N N . VAL A 1 228 ? -6.899 -8.150 7.106 1.00 97.69 228 VAL A N 1
ATOM 1794 C CA . VAL A 1 228 ? -7.832 -8.234 5.969 1.00 97.69 228 VAL A CA 1
ATOM 1795 C C . VAL A 1 228 ? -8.894 -9.298 6.234 1.00 97.69 228 VAL A C 1
ATOM 1797 O O . VAL A 1 228 ? -10.080 -9.044 6.037 1.00 97.69 228 VAL A O 1
ATOM 1800 N N . ARG A 1 229 ? -8.497 -10.482 6.721 1.00 97.56 229 ARG A N 1
ATOM 1801 C CA . ARG A 1 229 ? -9.433 -11.560 7.071 1.00 97.56 229 ARG A CA 1
ATOM 1802 C C . ARG A 1 229 ? -10.444 -11.098 8.124 1.00 97.56 229 ARG A C 1
ATOM 1804 O O . ARG A 1 229 ? -11.635 -11.245 7.889 1.00 97.56 229 ARG A O 1
ATOM 1811 N N . ILE A 1 230 ? -9.984 -10.507 9.226 1.00 97.94 230 ILE A N 1
ATOM 1812 C CA . ILE A 1 230 ? -10.832 -10.023 10.325 1.00 97.94 230 ILE A CA 1
ATOM 1813 C C . ILE A 1 230 ? -11.866 -9.022 9.802 1.00 97.94 230 ILE A C 1
ATOM 1815 O O . ILE A 1 230 ? -13.065 -9.206 9.985 1.00 97.94 230 ILE A O 1
ATOM 1819 N N . LEU A 1 231 ? -11.431 -7.995 9.068 1.00 97.19 231 LEU A N 1
ATOM 1820 C CA . LEU A 1 231 ? -12.361 -6.995 8.543 1.00 97.19 231 LEU A CA 1
ATOM 1821 C C . LEU A 1 231 ? -13.339 -7.576 7.518 1.00 97.19 231 LEU A C 1
ATOM 1823 O O . LEU A 1 231 ? -14.503 -7.188 7.483 1.00 97.19 231 LEU A O 1
ATOM 1827 N N . THR A 1 232 ? -12.896 -8.498 6.666 1.00 96.38 232 THR A N 1
ATOM 1828 C CA . THR A 1 232 ? -13.735 -9.010 5.572 1.00 96.38 232 THR A CA 1
ATOM 1829 C C . THR A 1 232 ? -14.646 -10.165 5.981 1.00 96.38 232 THR A C 1
ATOM 1831 O O . THR A 1 232 ? -15.693 -10.330 5.356 1.00 96.38 232 THR A O 1
ATOM 1834 N N . GLN A 1 233 ? -14.289 -10.930 7.016 1.00 95.69 233 GLN A N 1
ATOM 1835 C CA . GLN A 1 233 ? -15.019 -12.126 7.451 1.00 95.69 233 GLN A CA 1
ATOM 1836 C C . GLN A 1 233 ? -15.700 -11.973 8.812 1.00 95.69 233 GLN A C 1
ATOM 1838 O O . GLN A 1 233 ? -16.779 -12.533 8.986 1.00 95.69 233 GLN A O 1
ATOM 1843 N N . ASP A 1 234 ? -15.100 -11.232 9.747 1.00 96.19 234 ASP A N 1
ATOM 1844 C CA . ASP A 1 234 ? -15.573 -11.187 11.135 1.00 96.19 234 ASP A CA 1
ATOM 1845 C C . ASP A 1 234 ? -16.473 -9.957 11.375 1.00 96.19 234 ASP A C 1
ATOM 1847 O O . ASP A 1 234 ? -17.490 -10.065 12.052 1.00 96.19 234 ASP A O 1
ATOM 1851 N N . CYS A 1 235 ? -16.169 -8.807 10.757 1.00 96.25 235 CYS A N 1
ATOM 1852 C CA . CYS A 1 235 ? -17.088 -7.660 10.719 1.00 96.25 235 CYS A CA 1
ATOM 1853 C C . CYS A 1 235 ? -18.265 -7.927 9.753 1.00 96.25 235 CYS A C 1
ATOM 1855 O O . CYS A 1 235 ? -18.051 -8.259 8.579 1.00 96.25 235 CYS A O 1
ATOM 1857 N N . ALA A 1 236 ? -19.509 -7.705 10.197 1.00 93.50 236 ALA A N 1
ATOM 1858 C CA . ALA A 1 236 ? -20.704 -8.161 9.480 1.00 93.50 236 ALA A CA 1
ATOM 1859 C C . ALA A 1 236 ? -21.023 -7.352 8.211 1.00 93.50 236 ALA A C 1
ATOM 1861 O O . ALA A 1 236 ? -21.621 -7.872 7.267 1.00 93.50 236 ALA A O 1
ATOM 1862 N N . ASN A 1 237 ? -20.665 -6.067 8.177 1.00 93.62 237 ASN A N 1
ATOM 1863 C CA . ASN A 1 237 ? -21.005 -5.161 7.079 1.00 93.62 237 ASN A CA 1
ATOM 1864 C C . ASN A 1 237 ? -19.999 -4.003 6.941 1.00 93.62 237 ASN A C 1
ATOM 1866 O O . ASN A 1 237 ? -19.094 -3.827 7.754 1.00 93.62 237 ASN A O 1
ATOM 1870 N N . GLU A 1 238 ? -20.155 -3.201 5.884 1.00 91.88 238 GLU A N 1
ATOM 1871 C CA . GLU A 1 238 ? -19.272 -2.065 5.578 1.00 91.88 238 GLU A CA 1
ATOM 1872 C C . GLU A 1 238 ? -19.274 -0.986 6.674 1.00 91.88 238 GLU A C 1
ATOM 1874 O O . GLU A 1 238 ? -18.239 -0.378 6.936 1.00 91.88 238 GLU A O 1
ATOM 1879 N N . THR A 1 239 ? -20.397 -0.786 7.370 1.00 92.94 239 THR A N 1
ATOM 1880 C CA . THR A 1 239 ? -20.481 0.166 8.485 1.00 92.94 239 THR A CA 1
ATOM 1881 C C . THR A 1 239 ? -19.629 -0.286 9.670 1.00 92.94 239 THR A C 1
ATOM 1883 O O . THR A 1 239 ? -18.866 0.513 10.205 1.00 92.94 239 THR A O 1
ATOM 1886 N N . GLU A 1 240 ? -19.691 -1.565 10.042 1.00 95.38 240 GLU A N 1
ATOM 1887 C CA . GLU A 1 240 ? -18.845 -2.128 11.104 1.00 95.38 240 GLU A CA 1
ATOM 1888 C C . GLU A 1 240 ? -17.361 -2.102 10.733 1.00 95.38 240 GLU A C 1
ATOM 1890 O O . GLU A 1 240 ? -16.526 -1.744 11.561 1.00 95.38 240 GLU A O 1
ATOM 1895 N N . ARG A 1 241 ? -17.023 -2.386 9.468 1.00 96.62 241 ARG A N 1
ATOM 1896 C CA . ARG A 1 241 ? -15.642 -2.277 8.967 1.00 96.62 241 ARG A CA 1
ATOM 1897 C C . ARG A 1 241 ? -15.110 -0.851 9.084 1.00 96.62 241 ARG A C 1
ATOM 1899 O O . ARG A 1 241 ? -13.991 -0.645 9.554 1.00 96.62 241 ARG A O 1
ATOM 1906 N N . ALA A 1 242 ? -15.905 0.138 8.677 1.00 95.56 242 ALA A N 1
ATOM 1907 C CA . ALA A 1 242 ? -15.537 1.544 8.791 1.00 95.56 242 ALA A CA 1
ATOM 1908 C C . ALA A 1 242 ? -15.379 1.978 10.259 1.00 95.56 242 ALA A C 1
ATOM 1910 O O . ALA A 1 242 ? -14.419 2.683 10.579 1.00 95.56 242 ALA A O 1
ATOM 1911 N N . GLU A 1 243 ? -16.258 1.527 11.162 1.00 95.38 243 GLU A N 1
ATOM 1912 C CA . GLU A 1 243 ? -16.156 1.844 12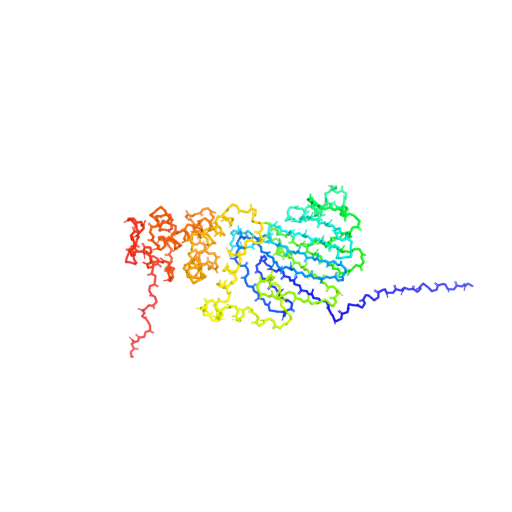.593 1.00 95.38 243 GLU A CA 1
ATOM 1913 C C . GLU A 1 243 ? -14.951 1.161 13.257 1.00 95.38 243 GLU A C 1
ATOM 1915 O O . GLU A 1 243 ? -14.257 1.793 14.057 1.00 95.38 243 GLU A O 1
ATOM 1920 N N . ALA A 1 244 ? -14.628 -0.082 12.889 1.00 97.44 244 ALA A N 1
ATOM 1921 C CA . ALA A 1 244 ? -13.426 -0.767 13.360 1.00 97.44 244 ALA A CA 1
ATOM 1922 C C . ALA A 1 244 ? -12.153 -0.007 12.947 1.00 97.44 244 ALA A C 1
ATOM 1924 O O . ALA A 1 244 ? -11.298 0.281 13.786 1.00 97.44 244 ALA A O 1
ATOM 1925 N N . ILE A 1 245 ? -12.054 0.427 11.684 1.00 97.19 245 ILE A N 1
ATOM 1926 C CA . ILE A 1 245 ? -10.941 1.269 11.214 1.00 97.19 245 ILE A CA 1
ATOM 1927 C C . ILE A 1 245 ? -10.895 2.598 11.970 1.00 97.19 245 ILE A C 1
ATOM 1929 O O . ILE A 1 245 ? -9.845 2.990 12.482 1.00 97.19 245 ILE A O 1
ATOM 1933 N N . LYS A 1 246 ? -12.032 3.286 12.101 1.00 95.69 246 LYS A N 1
ATOM 1934 C CA . LYS A 1 246 ? -12.128 4.538 12.861 1.00 95.69 246 LYS A CA 1
ATOM 1935 C C . LYS A 1 246 ? -11.715 4.350 14.324 1.00 95.69 246 LYS A C 1
ATOM 1937 O O . LYS A 1 246 ? -11.091 5.245 14.885 1.00 95.69 246 LYS A O 1
ATOM 1942 N N . THR A 1 247 ? -11.975 3.191 14.916 1.00 96.44 247 THR A N 1
ATOM 1943 C CA . THR A 1 247 ? -11.540 2.870 16.279 1.00 96.44 247 THR A CA 1
ATOM 1944 C C . THR A 1 247 ? -10.023 2.663 16.355 1.00 96.44 247 THR A C 1
ATOM 1946 O O . THR A 1 247 ? -9.367 3.202 17.245 1.00 96.44 247 THR A O 1
ATOM 1949 N N . CYS A 1 248 ? -9.447 1.932 15.397 1.00 97.12 248 CYS A N 1
ATOM 1950 C CA . CYS A 1 248 ? -8.093 1.384 15.514 1.00 97.12 248 CYS A CA 1
ATOM 1951 C C . CYS A 1 248 ? -6.987 2.174 14.790 1.00 97.12 248 CYS A C 1
ATOM 1953 O O . CYS A 1 248 ? -5.816 2.022 15.136 1.00 97.12 248 CYS A O 1
ATOM 1955 N N . HIS A 1 249 ? -7.315 3.021 13.807 1.00 95.00 249 HIS A N 1
ATOM 1956 C CA . HIS A 1 249 ? -6.348 3.679 12.904 1.00 95.00 249 HIS A CA 1
ATOM 1957 C C . HIS A 1 249 ? -5.181 4.386 13.602 1.00 95.00 249 HIS A C 1
ATOM 1959 O O . HIS A 1 249 ? -4.045 4.306 13.138 1.00 95.00 249 HIS A O 1
ATOM 1965 N N . HIS A 1 250 ? -5.442 5.021 14.750 1.00 93.69 250 HIS A N 1
ATOM 1966 C CA . HIS A 1 250 ? -4.446 5.782 15.498 1.00 93.69 250 HIS A CA 1
ATOM 1967 C C . HIS A 1 250 ? -3.240 4.948 15.938 1.00 93.69 250 HIS A C 1
ATOM 1969 O O . HIS A 1 250 ? -2.184 5.520 16.198 1.00 93.69 250 HIS A O 1
ATOM 1975 N N . ILE A 1 251 ? -3.364 3.619 15.998 1.00 94.19 251 ILE A N 1
ATOM 1976 C CA . ILE A 1 251 ? -2.239 2.713 16.259 1.00 94.19 251 ILE A CA 1
ATOM 1977 C C . ILE A 1 251 ? -1.189 2.807 15.133 1.00 94.19 251 ILE A C 1
ATOM 1979 O O . ILE A 1 251 ? 0.008 2.698 15.401 1.00 94.19 251 ILE A O 1
ATOM 1983 N N . LEU A 1 252 ? -1.610 3.075 13.892 1.00 92.56 252 LEU A N 1
ATOM 1984 C CA . LEU A 1 252 ? -0.753 3.096 12.703 1.00 92.56 252 LEU A CA 1
ATOM 1985 C C . LEU A 1 252 ? -0.464 4.508 12.163 1.00 92.56 252 LEU A C 1
ATOM 1987 O O . LEU A 1 252 ? 0.671 4.773 11.772 1.00 92.56 252 LEU A O 1
ATOM 1991 N N . ASP A 1 253 ? -1.443 5.416 12.123 1.00 86.75 253 ASP A N 1
ATOM 1992 C CA . ASP A 1 253 ? -1.303 6.710 11.420 1.00 86.75 253 ASP A CA 1
ATOM 1993 C C . ASP A 1 253 ? -0.980 7.919 12.296 1.00 86.75 253 ASP A C 1
ATOM 1995 O O . ASP A 1 253 ? -0.831 9.039 11.802 1.00 86.75 253 ASP A O 1
ATOM 1999 N N . SER A 1 254 ? -0.880 7.734 13.606 1.00 86.38 254 SER A N 1
ATOM 2000 C CA . SER A 1 254 ? -0.604 8.832 14.514 1.00 86.38 254 SER A CA 1
ATOM 2001 C C . SER A 1 254 ? 0.743 8.614 15.179 1.00 86.38 254 SER A C 1
ATOM 2003 O O . SER A 1 254 ? 0.795 7.937 16.201 1.00 86.38 254 SER A O 1
ATOM 2005 N N . ASN A 1 255 ? 1.787 9.302 14.702 1.00 83.06 255 ASN A N 1
ATOM 2006 C CA . ASN A 1 255 ? 3.166 9.183 15.202 1.00 83.06 255 ASN A CA 1
ATOM 2007 C C . ASN A 1 255 ? 3.254 9.053 16.730 1.00 83.06 255 ASN A C 1
ATOM 2009 O O . ASN A 1 255 ? 3.796 8.079 17.223 1.00 83.06 255 ASN A O 1
ATOM 2013 N N . GLY A 1 256 ? 2.637 9.958 17.501 1.00 86.06 256 GLY A N 1
ATOM 2014 C CA . GLY A 1 256 ? 2.715 9.899 18.971 1.00 86.06 256 GLY A CA 1
ATOM 2015 C C . GLY A 1 256 ? 1.996 8.707 19.627 1.00 86.06 256 GLY A C 1
ATOM 2016 O O . GLY A 1 256 ? 2.345 8.325 20.738 1.00 86.06 256 GLY A O 1
ATOM 2017 N N . HIS A 1 257 ? 0.996 8.127 18.963 1.00 90.62 257 HIS A N 1
ATOM 2018 C CA . HIS A 1 257 ? 0.333 6.898 19.407 1.00 90.62 257 HIS A CA 1
ATOM 2019 C C . HIS A 1 257 ? 1.141 5.676 18.973 1.00 90.62 257 HIS A C 1
ATOM 2021 O O . HIS A 1 257 ? 1.481 4.858 19.820 1.00 90.62 257 HIS A O 1
ATOM 2027 N N . THR A 1 258 ? 1.520 5.598 17.694 1.00 88.81 258 THR A N 1
ATOM 2028 C CA . THR A 1 258 ? 2.369 4.534 17.151 1.00 88.81 258 THR A CA 1
ATOM 2029 C C . THR A 1 258 ? 3.669 4.417 17.942 1.00 88.81 258 THR A C 1
ATOM 2031 O O . THR A 1 258 ? 3.955 3.348 18.462 1.00 88.81 258 THR A O 1
ATOM 2034 N N . GLU A 1 259 ? 4.406 5.517 18.141 1.00 87.25 259 GLU A N 1
ATOM 2035 C CA . GLU A 1 259 ? 5.635 5.569 18.950 1.00 87.25 259 GLU A CA 1
ATOM 2036 C C . GLU A 1 259 ? 5.427 5.091 20.388 1.00 87.25 259 GLU A C 1
ATOM 2038 O O . GLU A 1 259 ? 6.338 4.521 20.982 1.00 87.25 259 GLU A O 1
ATOM 2043 N N . CYS A 1 260 ? 4.256 5.347 20.972 1.00 88.62 260 CYS A N 1
ATOM 2044 C CA . CYS A 1 260 ? 3.960 4.880 22.315 1.00 88.62 260 CYS A CA 1
ATOM 2045 C C . CYS A 1 260 ? 3.705 3.373 22.343 1.00 88.62 260 CYS A C 1
ATOM 2047 O O . CYS A 1 260 ? 4.341 2.669 23.123 1.00 88.62 260 CYS A O 1
ATOM 2049 N N . VAL A 1 261 ? 2.843 2.879 21.452 1.00 89.75 261 VAL A N 1
ATOM 2050 C CA . VAL A 1 261 ? 2.504 1.455 21.350 1.00 89.75 261 VAL A CA 1
ATOM 2051 C C . VAL A 1 261 ? 3.762 0.616 21.144 1.00 89.75 261 VAL A C 1
ATOM 2053 O O . VAL A 1 261 ? 3.936 -0.414 21.788 1.00 89.75 261 VAL A O 1
ATOM 2056 N N . VAL A 1 262 ? 4.703 1.082 20.321 1.00 86.44 262 VAL A N 1
ATOM 2057 C CA . VAL A 1 262 ? 5.913 0.307 20.002 1.00 86.44 262 VAL A CA 1
ATOM 2058 C C . VAL A 1 262 ? 6.980 0.310 21.095 1.00 86.44 262 VAL A C 1
ATOM 2060 O O . VAL A 1 262 ? 7.974 -0.403 20.990 1.00 86.44 262 VAL A O 1
ATOM 2063 N N . LYS A 1 263 ? 6.797 1.091 22.168 1.00 81.12 263 LYS A N 1
ATOM 2064 C CA . LYS A 1 263 ? 7.609 0.932 23.386 1.00 81.12 263 LYS A CA 1
ATOM 2065 C C . LYS A 1 263 ? 7.256 -0.353 24.129 1.00 81.12 263 LYS A C 1
ATOM 2067 O O . LYS A 1 263 ? 8.100 -0.872 24.854 1.00 81.12 263 LYS A O 1
ATOM 2072 N N . PHE A 1 264 ? 6.029 -0.840 23.952 1.00 72.50 264 PHE A N 1
ATOM 2073 C CA . PHE A 1 264 ? 5.467 -1.974 24.688 1.00 72.50 264 PHE A CA 1
ATOM 2074 C C . PHE A 1 264 ? 5.118 -3.160 23.778 1.00 72.50 264 PHE A C 1
ATOM 2076 O O . PHE A 1 264 ? 4.976 -4.277 24.262 1.00 72.50 264 PHE A O 1
ATOM 2083 N N . ALA A 1 265 ? 5.053 -2.944 22.462 1.00 72.19 265 ALA A N 1
ATOM 2084 C CA . ALA A 1 265 ? 4.854 -3.967 21.441 1.00 72.19 265 ALA A CA 1
ATOM 2085 C C . ALA A 1 265 ? 5.987 -3.951 20.400 1.00 72.19 265 ALA A C 1
ATOM 2087 O O . ALA A 1 265 ? 6.535 -2.901 20.076 1.00 72.19 265 ALA A O 1
ATOM 2088 N N . CYS A 1 266 ? 6.327 -5.110 19.828 1.00 71.50 266 CYS A N 1
ATOM 2089 C CA . CYS A 1 266 ? 7.378 -5.194 18.805 1.00 71.50 266 CYS A CA 1
ATOM 2090 C C . CYS A 1 266 ? 6.950 -4.637 17.434 1.00 71.50 266 CYS A C 1
ATOM 2092 O O . CYS A 1 266 ? 7.797 -4.147 16.690 1.00 71.50 266 CYS A O 1
ATOM 2094 N N . ASP A 1 267 ? 5.662 -4.733 17.092 1.00 85.94 267 ASP A N 1
ATOM 2095 C CA . ASP A 1 267 ? 5.103 -4.294 15.809 1.00 85.94 267 ASP A CA 1
ATOM 2096 C C . ASP A 1 267 ? 3.724 -3.647 16.050 1.00 85.94 267 ASP A C 1
ATOM 2098 O O . ASP A 1 267 ? 2.831 -4.315 16.584 1.00 85.94 267 ASP A O 1
ATOM 2102 N N . PRO A 1 268 ? 3.508 -2.368 15.677 1.00 91.50 268 PRO A N 1
ATOM 2103 C CA . PRO A 1 268 ? 2.217 -1.709 15.871 1.00 91.50 268 PRO A CA 1
ATOM 2104 C C . PRO A 1 268 ? 1.097 -2.384 15.066 1.00 91.50 268 PRO A C 1
ATOM 2106 O O . PRO A 1 268 ? -0.073 -2.278 15.430 1.00 91.50 268 PRO A O 1
ATOM 2109 N N . MET A 1 269 ? 1.437 -3.128 14.009 1.00 93.50 269 MET A N 1
ATOM 2110 C CA . MET A 1 269 ? 0.471 -3.871 13.209 1.00 93.50 269 MET A CA 1
ATOM 2111 C C . MET A 1 269 ? -0.174 -5.030 13.981 1.00 93.50 269 MET A C 1
ATOM 2113 O O . MET A 1 269 ? -1.338 -5.345 13.740 1.00 93.50 269 MET A O 1
ATOM 2117 N N . ASP A 1 270 ? 0.527 -5.642 14.941 1.00 94.31 270 ASP A N 1
ATOM 2118 C CA . ASP A 1 270 ? -0.061 -6.700 15.773 1.00 94.31 270 ASP A CA 1
ATOM 2119 C C . ASP A 1 270 ? -1.105 -6.126 16.742 1.00 94.31 270 ASP A C 1
ATOM 2121 O O . ASP A 1 270 ? -2.199 -6.670 16.893 1.00 94.31 270 ASP A O 1
ATOM 2125 N N . VAL A 1 271 ? -0.821 -4.958 17.324 1.00 95.38 271 VAL A N 1
ATOM 2126 C CA . VAL A 1 271 ? -1.772 -4.237 18.185 1.00 95.38 271 VAL A CA 1
ATOM 2127 C C . VAL A 1 271 ? -2.976 -3.758 17.377 1.00 95.38 271 VAL A C 1
ATOM 2129 O O . VAL A 1 271 ? -4.114 -3.917 17.816 1.00 95.38 271 VAL A O 1
ATOM 2132 N N . PHE A 1 272 ? -2.748 -3.243 16.166 1.00 97.00 272 PHE A N 1
ATOM 2133 C CA . PHE A 1 272 ? -3.821 -2.863 15.249 1.00 97.00 272 PHE A CA 1
ATOM 2134 C C . PHE A 1 272 ? -4.718 -4.056 14.902 1.00 97.00 272 PHE A C 1
ATOM 2136 O O . PHE A 1 272 ? -5.938 -3.951 14.987 1.00 97.00 272 PHE A O 1
ATOM 2143 N N . LYS A 1 273 ? -4.130 -5.213 14.588 1.00 97.31 273 LYS A N 1
ATOM 2144 C CA . LYS A 1 273 ? -4.865 -6.453 14.326 1.00 97.31 273 LYS A CA 1
ATOM 2145 C C . LYS A 1 273 ? -5.725 -6.883 15.519 1.00 97.31 273 LYS A C 1
ATOM 2147 O O . LYS A 1 273 ? -6.903 -7.168 15.326 1.00 97.31 273 LYS A O 1
ATOM 2152 N N . ASN A 1 274 ? -5.175 -6.902 16.736 1.00 97.25 274 ASN A N 1
ATOM 2153 C CA . ASN A 1 274 ? -5.959 -7.234 17.934 1.00 97.25 274 ASN A CA 1
ATOM 2154 C C . ASN A 1 274 ? -7.079 -6.204 18.171 1.00 97.25 274 ASN A C 1
ATOM 2156 O O . ASN A 1 274 ? -8.190 -6.573 18.533 1.00 97.25 274 ASN A O 1
ATOM 2160 N N . CYS A 1 275 ? -6.839 -4.922 17.880 1.00 98.06 275 CYS A N 1
ATOM 2161 C CA . CYS A 1 275 ? -7.887 -3.903 17.937 1.00 98.06 275 CYS A CA 1
ATOM 2162 C C . CYS A 1 275 ? -9.019 -4.182 16.938 1.00 98.06 275 CYS A C 1
ATOM 2164 O O . CYS A 1 275 ? -10.189 -4.076 17.303 1.00 98.06 275 CYS A O 1
ATOM 2166 N N . LEU A 1 276 ? -8.695 -4.588 15.704 1.00 98.38 276 LEU A N 1
ATOM 2167 C CA . LEU A 1 276 ? -9.704 -4.981 14.719 1.00 98.38 276 LEU A CA 1
ATOM 2168 C C . LEU A 1 276 ? -10.501 -6.204 15.175 1.00 98.38 276 LEU A C 1
ATOM 2170 O O . LEU A 1 276 ? -11.719 -6.195 15.045 1.00 98.38 276 LEU A O 1
ATOM 2174 N N . GLN A 1 277 ? -9.838 -7.223 15.731 1.00 98.31 277 GLN A N 1
ATOM 2175 C CA . GLN A 1 277 ? -10.495 -8.414 16.279 1.00 98.31 277 GLN A CA 1
ATOM 2176 C C . GLN A 1 277 ? -11.495 -8.022 17.376 1.00 98.31 277 GLN A C 1
ATOM 2178 O O . GLN A 1 277 ? -12.666 -8.397 17.326 1.00 98.31 277 GLN A O 1
ATOM 2183 N N . TYR A 1 278 ? -11.056 -7.186 18.319 1.00 98.06 278 TYR A N 1
ATOM 2184 C CA . TYR A 1 278 ? -11.905 -6.689 19.395 1.00 98.06 278 TYR A CA 1
ATOM 2185 C C . TYR A 1 278 ? -13.101 -5.895 18.846 1.00 98.06 278 TYR A C 1
ATOM 2187 O O . TYR A 1 278 ? -14.244 -6.200 19.179 1.00 98.06 278 TYR A O 1
ATOM 2195 N N . ALA A 1 279 ? -12.878 -4.946 17.933 1.00 97.88 279 ALA A N 1
ATOM 2196 C CA . ALA A 1 279 ? -13.951 -4.146 17.342 1.00 97.88 279 ALA A CA 1
ATOM 2197 C C . ALA A 1 279 ? -14.942 -4.982 16.504 1.00 97.88 279 ALA A C 1
ATOM 2199 O O . ALA A 1 279 ? -16.151 -4.843 16.683 1.00 97.88 279 ALA A O 1
ATOM 2200 N N . CYS A 1 280 ? -14.457 -5.878 15.636 1.00 97.88 280 CYS A N 1
ATOM 2201 C CA . CYS A 1 280 ? -15.309 -6.725 14.792 1.00 97.88 280 CYS A CA 1
ATOM 2202 C C . CYS A 1 280 ? -16.078 -7.790 15.588 1.00 97.88 280 CYS A C 1
ATOM 2204 O O . CYS A 1 280 ? -17.137 -8.221 15.149 1.00 97.88 280 CYS A O 1
ATOM 2206 N N . SER A 1 281 ? -15.616 -8.170 16.785 1.00 96.50 281 SER A N 1
ATOM 2207 C CA . SER A 1 281 ? -16.387 -9.024 17.707 1.00 96.50 281 SER A CA 1
ATOM 2208 C C . SER A 1 281 ? -17.543 -8.293 18.411 1.00 96.50 281 SER A C 1
ATOM 2210 O O . SER A 1 281 ? -18.173 -8.847 19.313 1.00 96.50 281 SER A O 1
ATOM 2212 N N . GLY A 1 282 ? -17.794 -7.021 18.080 1.00 95.31 282 GLY A N 1
ATOM 2213 C CA . GLY A 1 282 ? -18.716 -6.175 18.835 1.00 95.31 282 GLY A CA 1
ATOM 2214 C C . GLY A 1 282 ? -18.207 -5.866 20.243 1.00 95.31 282 GLY A C 1
ATOM 2215 O O . GLY A 1 282 ? -19.013 -5.659 21.146 1.00 95.31 282 GLY A O 1
ATOM 2216 N N . TYR A 1 283 ? -16.882 -5.833 20.422 1.00 96.38 283 TYR A N 1
ATOM 2217 C CA . TYR A 1 283 ? -16.203 -5.617 21.700 1.00 96.38 283 TYR A CA 1
ATOM 2218 C C . TYR A 1 283 ? -16.437 -6.735 22.731 1.00 96.38 283 TYR A C 1
ATOM 2220 O O . TYR A 1 283 ? -16.608 -6.460 23.916 1.00 96.38 283 TYR A O 1
ATOM 2228 N N . THR A 1 284 ? -16.451 -7.996 22.287 1.00 95.62 284 THR A N 1
ATOM 2229 C CA . THR A 1 284 ? -16.695 -9.163 23.160 1.00 95.62 284 THR A CA 1
ATOM 2230 C C . THR A 1 284 ? -15.528 -10.152 23.241 1.00 95.62 284 THR A C 1
ATOM 2232 O O . THR A 1 284 ? -15.523 -11.007 24.121 1.00 95.62 284 THR A O 1
ATOM 2235 N N . ASP A 1 285 ? -14.526 -10.037 22.366 1.00 96.69 285 ASP A N 1
ATOM 2236 C CA . ASP A 1 285 ? -13.319 -10.873 22.383 1.00 96.69 285 ASP A CA 1
ATOM 2237 C C . ASP A 1 285 ? -12.375 -10.469 23.535 1.00 96.69 285 ASP A C 1
ATOM 2239 O O . ASP A 1 285 ? -11.681 -9.450 23.457 1.00 96.69 285 ASP A O 1
ATOM 2243 N N . GLU A 1 286 ? -12.379 -11.254 24.619 1.00 95.12 286 GLU A N 1
ATOM 2244 C CA . GLU A 1 286 ? -11.618 -10.989 25.852 1.00 95.12 286 GLU A CA 1
ATOM 2245 C C . GLU A 1 286 ? -10.095 -11.010 25.633 1.00 95.12 286 GLU A C 1
ATOM 2247 O O . GLU A 1 286 ? -9.387 -10.139 26.144 1.00 95.12 286 GLU A O 1
ATOM 2252 N N . ASP A 1 287 ? -9.584 -11.943 24.824 1.00 94.75 287 ASP A N 1
ATOM 2253 C CA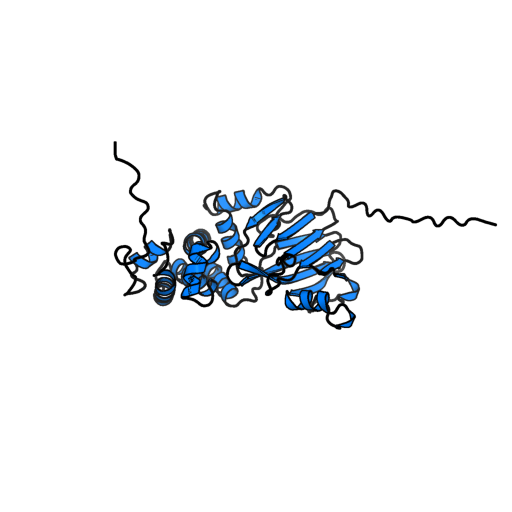 . ASP A 1 287 ? -8.147 -12.065 24.546 1.00 94.75 287 ASP A CA 1
ATOM 2254 C C . ASP A 1 287 ? -7.635 -10.855 23.749 1.00 94.75 287 ASP A C 1
ATOM 2256 O O . ASP A 1 287 ? -6.557 -10.310 24.018 1.00 94.75 287 ASP A O 1
ATOM 2260 N N . ALA A 1 288 ? -8.402 -10.416 22.748 1.00 95.94 288 ALA A N 1
ATOM 2261 C CA . ALA A 1 288 ? -8.079 -9.232 21.962 1.00 95.94 288 ALA A CA 1
ATOM 2262 C C . ALA A 1 288 ? -8.178 -7.949 22.803 1.00 95.94 288 ALA A C 1
ATOM 2264 O O . ALA A 1 288 ? -7.309 -7.077 22.702 1.00 95.94 288 ALA A O 1
ATOM 2265 N N . CYS A 1 289 ? -9.199 -7.862 23.660 1.00 95.50 289 CYS A N 1
ATOM 2266 C CA . CYS A 1 289 ? -9.400 -6.793 24.637 1.00 95.50 289 CYS A CA 1
ATOM 2267 C C . CYS A 1 289 ? -8.162 -6.659 25.539 1.00 95.50 289 CYS A C 1
ATOM 2269 O O . CYS A 1 289 ? -7.554 -5.585 25.566 1.00 95.50 289 CYS A O 1
ATOM 2271 N N . GLU A 1 290 ? -7.700 -7.745 26.173 1.00 93.38 290 GLU A N 1
ATOM 2272 C CA . GLU A 1 290 ? -6.517 -7.730 27.046 1.00 93.38 290 GLU A CA 1
ATOM 2273 C C . GLU A 1 290 ? -5.249 -7.274 26.320 1.00 93.38 290 GLU A C 1
ATOM 2275 O O . GLU A 1 290 ? -4.561 -6.360 26.787 1.00 93.38 290 GLU A O 1
ATOM 2280 N N . ARG A 1 291 ? -4.958 -7.841 25.142 1.00 92.94 291 ARG A N 1
ATOM 2281 C CA . ARG A 1 291 ? -3.761 -7.484 24.357 1.00 92.94 291 ARG A CA 1
ATOM 2282 C C . ARG A 1 291 ? -3.737 -6.012 23.964 1.00 92.94 291 ARG A C 1
ATOM 2284 O O . ARG A 1 291 ? -2.681 -5.381 23.993 1.00 92.94 291 ARG A O 1
ATOM 2291 N N . VAL A 1 292 ? -4.887 -5.458 23.585 1.00 94.31 292 VAL A N 1
ATOM 2292 C CA . VAL A 1 292 ? -4.998 -4.041 23.220 1.00 94.31 292 VAL A CA 1
ATOM 2293 C C . VAL A 1 292 ? -4.900 -3.159 24.458 1.00 94.31 292 VAL A C 1
ATOM 2295 O O . VAL A 1 292 ? -4.176 -2.167 24.424 1.00 94.31 292 VAL A O 1
ATOM 2298 N N . GLY A 1 293 ? -5.568 -3.535 25.553 1.00 92.62 293 GLY A N 1
ATOM 2299 C CA . GLY A 1 293 ? -5.503 -2.828 26.831 1.00 92.62 293 GLY A CA 1
ATOM 2300 C C . GLY A 1 293 ? -4.069 -2.687 27.337 1.00 92.62 293 GLY A C 1
ATOM 2301 O O . GLY A 1 293 ? -3.625 -1.569 27.592 1.00 92.62 293 GLY A O 1
ATOM 2302 N N . GLN A 1 294 ? -3.318 -3.791 27.367 1.00 90.19 294 GLN A N 1
ATOM 2303 C CA . GLN A 1 294 ? -1.897 -3.803 27.733 1.00 90.19 294 GLN A CA 1
ATOM 2304 C C . GLN A 1 294 ? -1.050 -2.891 26.835 1.00 90.19 294 GLN A C 1
ATOM 2306 O O . GLN A 1 294 ? -0.175 -2.174 27.317 1.00 90.19 294 GLN A O 1
ATOM 2311 N N . ALA A 1 295 ? -1.303 -2.896 25.524 1.00 91.25 295 ALA A N 1
ATOM 2312 C CA . ALA A 1 295 ? -0.495 -2.148 24.566 1.00 91.25 295 ALA A CA 1
ATOM 2313 C C . ALA A 1 295 ? -0.702 -0.623 24.625 1.00 91.25 295 ALA A C 1
ATOM 2315 O O . ALA A 1 295 ? 0.197 0.123 24.228 1.00 91.25 295 ALA A O 1
ATOM 2316 N N . ILE A 1 296 ? -1.872 -0.154 25.079 1.00 90.94 296 ILE A N 1
ATOM 2317 C CA . ILE A 1 296 ? -2.213 1.279 25.093 1.00 90.94 296 ILE A CA 1
ATOM 2318 C C . ILE A 1 296 ? -2.242 1.908 26.490 1.00 90.94 296 ILE A C 1
ATOM 2320 O O . ILE A 1 296 ? -2.407 3.123 26.577 1.00 90.94 296 ILE A O 1
ATOM 2324 N N . ASP A 1 297 ? -2.091 1.124 27.559 1.00 85.62 297 ASP A N 1
ATOM 2325 C CA . ASP A 1 297 ? -2.247 1.571 28.951 1.00 85.62 297 ASP A CA 1
ATOM 2326 C C . ASP A 1 297 ? -1.415 2.823 29.286 1.00 85.62 297 ASP A C 1
ATOM 2328 O O . ASP A 1 297 ? -1.937 3.856 29.706 1.00 85.62 297 ASP A O 1
ATOM 2332 N N . MET A 1 298 ? -0.115 2.792 28.983 1.00 83.69 298 MET A N 1
ATOM 2333 C CA . MET A 1 298 ? 0.791 3.912 29.270 1.00 83.69 298 MET A CA 1
ATOM 2334 C C . MET A 1 298 ? 0.835 4.979 28.167 1.00 83.69 298 MET A C 1
ATOM 2336 O O . MET A 1 298 ? 1.724 5.837 28.146 1.00 83.69 298 MET A O 1
ATOM 2340 N N . CYS A 1 299 ? -0.118 4.945 27.238 1.00 87.81 299 CYS A N 1
ATOM 2341 C CA . CYS A 1 299 ? -0.211 5.902 26.151 1.00 87.81 299 CYS A CA 1
ATOM 2342 C C . CYS A 1 299 ? -1.195 7.028 26.456 1.00 87.81 299 CYS A C 1
ATOM 2344 O O . CYS A 1 299 ? -2.072 6.941 27.311 1.00 87.81 299 CYS A O 1
ATOM 2346 N N . ARG A 1 300 ? -1.047 8.136 25.722 1.00 87.88 300 ARG A N 1
ATOM 2347 C CA . ARG A 1 300 ? -2.099 9.156 25.676 1.00 87.88 300 ARG A CA 1
ATOM 2348 C C . ARG A 1 300 ? -3.382 8.535 25.110 1.00 87.88 300 ARG A C 1
ATOM 2350 O O . ARG A 1 300 ? -3.315 7.581 24.337 1.00 87.88 300 ARG A O 1
ATOM 2357 N N . GLU A 1 301 ? -4.525 9.117 25.451 1.00 88.88 301 GLU A N 1
ATOM 2358 C CA . GLU A 1 301 ? -5.820 8.558 25.061 1.00 88.88 301 GLU A CA 1
ATOM 2359 C C . GLU A 1 301 ? -6.010 8.486 23.547 1.00 88.88 301 GLU A C 1
ATOM 2361 O O . GLU A 1 301 ? -5.857 9.475 22.825 1.00 88.88 301 GLU A O 1
ATOM 2366 N N . PHE A 1 302 ? -6.430 7.303 23.109 1.00 92.19 302 PHE A N 1
ATOM 2367 C CA . PHE A 1 302 ? -6.952 7.043 21.782 1.00 92.19 302 PHE A CA 1
ATOM 2368 C C . PHE A 1 302 ? -8.439 7.418 21.800 1.00 92.19 302 PHE A C 1
ATOM 2370 O O . PHE A 1 302 ? -9.193 6.755 22.515 1.00 92.19 302 PHE A O 1
ATOM 2377 N N . PRO A 1 303 ? -8.877 8.442 21.040 1.00 90.62 303 PRO A N 1
ATOM 2378 C CA . PRO A 1 303 ? -10.222 9.009 21.148 1.00 90.62 303 PRO A CA 1
ATOM 2379 C C . PRO A 1 303 ? -11.358 7.982 21.188 1.00 90.62 303 PRO A C 1
ATOM 2381 O O . PRO A 1 303 ? -12.182 8.038 22.094 1.00 90.62 303 PRO A O 1
ATOM 2384 N N . GLU A 1 304 ? -11.342 7.010 20.273 1.00 93.44 304 GLU A N 1
ATOM 2385 C CA . GLU A 1 304 ? -12.442 6.046 20.135 1.00 93.44 304 GLU A CA 1
ATOM 2386 C C . GLU A 1 304 ? -12.154 4.703 20.818 1.00 93.44 304 GLU A C 1
ATOM 2388 O O . GLU A 1 304 ? -13.072 4.018 21.262 1.00 93.44 304 GLU A O 1
ATOM 2393 N N . LEU A 1 305 ? -10.877 4.329 20.940 1.00 95.00 305 LEU A N 1
ATOM 2394 C CA . LEU A 1 305 ? -10.464 3.034 21.480 1.00 95.00 305 LEU A CA 1
ATOM 2395 C C . LEU A 1 305 ? -10.354 3.036 23.008 1.00 95.00 305 LEU A C 1
ATOM 2397 O O . LEU A 1 305 ? -10.828 2.106 23.658 1.00 95.00 305 LEU A O 1
ATOM 2401 N N . THR A 1 306 ? -9.753 4.069 23.607 1.00 93.44 306 THR A N 1
ATOM 2402 C CA . THR A 1 306 ? -9.539 4.103 25.061 1.00 93.44 306 THR A CA 1
ATOM 2403 C C . THR A 1 306 ? -10.848 4.013 25.858 1.00 93.44 306 THR A C 1
ATOM 2405 O O . THR A 1 306 ? -10.871 3.253 26.827 1.00 93.44 306 THR A O 1
ATOM 2408 N N . PRO A 1 307 ? -11.952 4.694 25.482 1.00 93.31 307 PRO A N 1
ATOM 2409 C CA . PRO A 1 307 ? -13.232 4.518 26.168 1.00 93.31 307 PRO A CA 1
ATOM 2410 C C . PRO A 1 307 ? -13.733 3.068 26.138 1.00 93.31 307 PRO A C 1
ATOM 2412 O O . PRO A 1 307 ? -14.143 2.558 27.175 1.00 93.31 307 PRO A O 1
ATOM 2415 N N . LYS A 1 308 ? -13.625 2.382 24.990 1.00 95.06 308 LYS A N 1
ATOM 2416 C CA . LYS A 1 308 ? -14.048 0.979 24.819 1.00 95.06 308 LYS A CA 1
ATOM 2417 C C . LYS A 1 308 ? -13.230 0.006 25.661 1.00 95.06 308 LYS A C 1
ATOM 2419 O O . LYS A 1 308 ? -13.769 -0.954 26.199 1.00 95.06 308 LYS A O 1
ATOM 2424 N N . VAL A 1 309 ? -11.931 0.264 25.783 1.00 93.38 309 VAL A N 1
ATOM 2425 C CA . VAL A 1 309 ? -11.008 -0.534 26.599 1.00 93.38 309 VAL A CA 1
ATOM 2426 C C . VAL A 1 309 ? -11.280 -0.345 28.097 1.00 93.38 309 VAL A C 1
ATOM 2428 O O . VAL A 1 309 ? -11.289 -1.320 28.846 1.00 93.38 309 VAL A O 1
ATOM 2431 N N . LYS A 1 310 ? -11.541 0.897 28.533 1.00 90.69 310 LYS A N 1
ATOM 2432 C CA . LYS A 1 310 ? -11.874 1.223 29.931 1.00 90.69 310 LYS A CA 1
ATOM 2433 C C . LYS A 1 310 ? -13.244 0.676 30.342 1.00 90.69 310 LYS A C 1
ATOM 2435 O O . LYS A 1 310 ? -13.362 0.104 31.418 1.00 90.69 310 LYS A O 1
ATOM 2440 N N . GLU A 1 311 ? -14.263 0.832 29.496 1.00 91.44 311 GLU A N 1
ATOM 2441 C CA . GLU A 1 311 ? -15.629 0.352 29.757 1.00 91.44 311 GLU A CA 1
ATOM 2442 C C . GLU A 1 311 ? -15.678 -1.171 29.937 1.00 91.44 311 GLU A C 1
ATOM 2444 O O . GLU A 1 311 ? -16.314 -1.659 30.868 1.00 91.44 311 GLU A O 1
ATOM 2449 N N . ALA A 1 312 ? -14.954 -1.912 29.095 1.00 90.69 312 ALA A N 1
ATOM 2450 C CA . ALA A 1 312 ? -14.871 -3.368 29.178 1.00 90.69 312 ALA A CA 1
ATOM 2451 C C . ALA A 1 312 ? -13.865 -3.880 30.222 1.00 90.69 312 ALA A C 1
ATOM 2453 O O . ALA A 1 312 ? -13.744 -5.088 30.407 1.00 90.69 312 ALA A O 1
ATOM 2454 N N . ASN A 1 313 ? -13.138 -2.983 30.902 1.00 88.88 313 ASN A N 1
ATOM 2455 C CA . ASN A 1 313 ? -12.073 -3.334 31.840 1.00 88.88 313 ASN A CA 1
ATOM 2456 C C . ASN A 1 313 ? -11.063 -4.335 31.241 1.00 88.88 313 ASN A C 1
ATOM 2458 O O . ASN A 1 313 ? -10.698 -5.324 31.877 1.00 88.88 313 ASN A O 1
ATOM 2462 N N . CYS A 1 314 ? -10.626 -4.078 30.002 1.00 87.94 314 CYS A N 1
ATOM 2463 C CA . CYS A 1 314 ? -9.798 -5.006 29.229 1.00 87.94 314 CYS A CA 1
ATOM 2464 C C . CYS A 1 314 ? -8.499 -5.424 29.925 1.00 87.94 314 CYS A C 1
ATOM 2466 O O . CYS A 1 314 ? -7.948 -6.475 29.627 1.00 87.94 314 CYS A O 1
ATOM 2468 N N . TYR A 1 315 ? -7.979 -4.605 30.833 1.00 74.69 315 TYR A N 1
ATOM 2469 C CA . TYR A 1 315 ? -6.764 -4.904 31.569 1.00 74.69 315 TYR A CA 1
ATOM 2470 C C . TYR A 1 315 ? -6.908 -4.405 33.006 1.00 74.69 315 TYR A C 1
ATOM 2472 O O . TYR A 1 315 ? -7.199 -3.234 33.240 1.00 74.69 315 TYR A O 1
ATOM 2480 N N . LYS A 1 316 ? -6.738 -5.316 33.972 1.00 65.62 316 LYS A N 1
ATOM 2481 C CA . LYS A 1 316 ? -7.071 -5.086 35.391 1.00 65.62 316 LYS A CA 1
ATOM 2482 C C . LYS A 1 316 ? -6.250 -3.977 36.050 1.00 65.62 316 LYS A C 1
ATOM 2484 O O . LYS A 1 316 ? -6.734 -3.375 37.002 1.00 65.62 316 LYS A O 1
ATOM 2489 N N . ASP A 1 317 ? -5.061 -3.711 35.518 1.00 65.94 317 ASP A N 1
ATOM 2490 C CA . ASP A 1 317 ? -4.128 -2.710 36.033 1.00 65.94 317 ASP A CA 1
ATOM 2491 C C . ASP A 1 317 ? -4.021 -1.486 35.107 1.00 65.94 317 ASP A C 1
ATOM 2493 O O . ASP A 1 317 ? -3.015 -0.782 35.155 1.00 65.94 317 ASP A O 1
ATOM 2497 N N . LEU A 1 318 ? -5.023 -1.233 34.247 1.00 62.03 318 LEU A N 1
ATOM 2498 C CA . LEU A 1 318 ? -5.066 -0.007 33.439 1.00 62.03 318 LEU A CA 1
ATOM 2499 C C . LEU A 1 318 ? -4.980 1.204 34.374 1.00 62.03 318 LEU A C 1
ATOM 2501 O O . LEU A 1 318 ? -5.899 1.441 35.165 1.00 62.03 318 LEU A O 1
ATOM 2505 N N . LEU A 1 319 ? -3.897 1.978 34.281 1.00 56.69 319 LEU A N 1
ATOM 2506 C CA . LEU A 1 319 ? -3.743 3.190 35.071 1.00 56.69 319 LEU A CA 1
ATOM 2507 C C . LEU A 1 319 ? -4.893 4.128 34.714 1.00 56.69 319 LEU A C 1
ATOM 2509 O O . LEU A 1 319 ? -5.128 4.474 33.548 1.00 56.69 319 LEU A O 1
ATOM 2513 N N . THR A 1 320 ? -5.641 4.557 35.727 1.00 55.59 320 THR A N 1
ATOM 2514 C CA . THR A 1 320 ? -6.669 5.565 35.498 1.00 55.59 320 THR A CA 1
ATOM 2515 C C . THR A 1 320 ? -5.989 6.878 35.096 1.00 55.59 320 THR A C 1
ATOM 2517 O O . THR A 1 320 ? -4.806 7.102 35.360 1.00 55.59 320 THR A O 1
ATOM 2520 N N . ALA A 1 321 ? -6.713 7.788 34.437 1.00 51.94 321 ALA A N 1
ATOM 2521 C CA . ALA A 1 321 ? -6.144 9.090 34.062 1.00 51.94 321 ALA A CA 1
ATOM 2522 C C . ALA A 1 321 ? -5.641 9.897 35.283 1.00 51.94 321 ALA A C 1
ATOM 2524 O O . ALA A 1 321 ? -4.845 10.818 35.112 1.00 51.94 321 ALA A O 1
ATOM 2525 N N . GLU A 1 322 ? -6.090 9.543 36.492 1.00 47.59 322 GLU A N 1
ATOM 2526 C CA . GLU A 1 322 ? -5.648 10.116 37.766 1.00 47.59 322 GLU A CA 1
ATOM 2527 C C . GLU A 1 322 ? -4.295 9.546 38.232 1.00 47.59 322 GLU A C 1
ATOM 2529 O O . GLU A 1 322 ? -3.536 10.252 38.893 1.00 47.59 322 GLU A O 1
ATOM 2534 N N . ASP A 1 323 ? -3.949 8.328 37.807 1.00 51.34 323 ASP A N 1
ATOM 2535 C CA . ASP A 1 323 ? -2.721 7.619 38.187 1.00 51.34 323 ASP A CA 1
ATOM 2536 C C . ASP A 1 323 ? -1.589 7.763 37.155 1.00 51.34 323 ASP A C 1
ATOM 2538 O O . ASP A 1 323 ? -0.465 7.322 37.396 1.00 51.34 323 ASP A O 1
ATOM 2542 N N . ASN A 1 324 ? -1.852 8.382 35.996 1.00 49.28 324 ASN A N 1
ATOM 2543 C CA . ASN A 1 324 ? -0.863 8.541 34.929 1.00 49.28 324 ASN A CA 1
ATOM 2544 C C . ASN A 1 324 ? -0.055 9.852 35.093 1.00 49.28 324 ASN A C 1
ATOM 2546 O O . ASN A 1 324 ? -0.557 10.933 34.758 1.00 49.28 324 ASN A O 1
ATOM 2550 N N . PRO A 1 325 ? 1.229 9.801 35.511 1.00 47.31 325 PRO A N 1
ATOM 2551 C CA . PRO A 1 325 ? 2.046 10.993 35.763 1.00 47.31 325 PRO A CA 1
ATOM 2552 C C . PRO A 1 325 ? 2.377 11.806 34.497 1.00 47.31 325 PRO A C 1
ATOM 2554 O O . PRO A 1 325 ? 2.930 12.902 34.598 1.00 47.31 325 PRO A O 1
ATOM 2557 N N . TYR A 1 326 ? 2.039 11.304 33.305 1.00 45.69 326 TYR A N 1
ATOM 2558 C CA . TYR A 1 326 ? 2.246 11.988 32.027 1.00 45.69 326 TYR A CA 1
ATOM 2559 C C . TYR A 1 326 ? 0.992 12.706 31.501 1.00 45.69 326 TYR A C 1
ATOM 2561 O O . TYR A 1 326 ? 1.061 13.381 30.468 1.00 45.69 326 TYR A O 1
ATOM 2569 N N . TYR A 1 327 ? -0.147 12.623 32.200 1.00 45.38 327 TYR A N 1
ATOM 2570 C CA . TYR A 1 327 ? -1.384 13.287 31.790 1.00 45.38 327 TYR A CA 1
ATOM 2571 C C . TYR A 1 327 ? -1.378 14.784 32.162 1.00 45.38 327 TYR A C 1
ATOM 2573 O O . TYR A 1 327 ? -1.954 15.226 33.155 1.00 45.38 327 TYR A O 1
ATOM 2581 N N . VAL A 1 328 ? -0.733 15.623 31.343 1.00 41.66 328 VAL A N 1
ATOM 2582 C CA . VAL A 1 328 ? -0.841 17.087 31.480 1.00 41.66 328 VAL A CA 1
ATOM 2583 C C . VAL A 1 328 ? -2.179 17.539 30.900 1.00 41.66 328 VAL A C 1
ATOM 2585 O O . VAL A 1 328 ? -2.307 17.772 29.694 1.00 41.66 328 VAL A O 1
ATOM 2588 N N . SER A 1 329 ? -3.191 17.697 31.757 1.00 40.78 329 SER A N 1
ATOM 2589 C CA . SER A 1 329 ? -4.457 18.292 31.332 1.00 40.78 329 SER A CA 1
ATOM 2590 C C . SER A 1 329 ? -4.213 19.726 30.831 1.00 40.78 329 SER A C 1
ATOM 2592 O O . SER A 1 329 ? -3.816 20.634 31.564 1.00 40.78 329 SER A O 1
ATOM 2594 N N . LYS A 1 330 ? -4.457 19.971 29.540 1.00 40.47 330 LYS A N 1
ATOM 2595 C CA . LYS A 1 330 ? -4.587 21.332 29.000 1.00 40.47 330 LYS A CA 1
ATOM 2596 C C . LYS A 1 330 ? -5.957 21.901 29.383 1.00 40.47 330 LYS A C 1
ATOM 2598 O O . LYS A 1 330 ? -6.783 22.180 28.521 1.00 40.47 330 LYS A O 1
ATOM 2603 N N . LYS A 1 331 ? -6.218 22.088 30.677 1.00 39.22 331 LYS A N 1
ATOM 2604 C CA . LYS A 1 331 ? -7.372 22.857 31.166 1.00 39.22 331 LYS A CA 1
ATOM 2605 C C . LYS A 1 331 ? -6.956 23.758 32.325 1.00 39.22 331 LYS A C 1
ATOM 2607 O O . LYS A 1 331 ? -7.182 23.430 33.475 1.00 39.22 331 LYS A O 1
ATOM 2612 N N . SER A 1 332 ? -6.361 24.910 31.999 1.00 37.84 332 SER A N 1
ATOM 2613 C CA . SER A 1 332 ? -6.508 26.174 32.750 1.00 37.84 332 SER A CA 1
ATOM 2614 C C . SER A 1 332 ? -5.638 27.278 32.127 1.00 37.84 332 SER A C 1
ATOM 2616 O O . SER A 1 332 ? -4.544 27.586 32.587 1.00 37.84 332 SER A O 1
ATOM 2618 N N . LYS A 1 333 ? -6.118 27.880 31.034 1.00 36.12 333 LYS A N 1
ATOM 2619 C CA . LYS A 1 333 ? -5.802 29.275 30.666 1.00 36.12 333 LYS A CA 1
ATOM 2620 C C . LYS A 1 333 ? -7.048 29.920 30.066 1.00 36.12 333 LYS A C 1
ATOM 2622 O O . LYS A 1 333 ? -7.077 30.337 28.916 1.00 36.12 333 LYS A O 1
ATOM 2627 N N . LYS A 1 334 ? -8.115 29.948 30.856 1.00 40.28 334 LYS A N 1
ATOM 2628 C CA . LYS A 1 334 ? -9.187 30.933 30.729 1.00 40.28 334 LYS A CA 1
ATOM 2629 C C . LYS A 1 334 ? -9.646 31.245 32.144 1.00 40.28 334 LYS A C 1
ATOM 2631 O O . LYS A 1 334 ? -9.923 30.324 32.902 1.00 40.28 334 LYS A O 1
ATOM 2636 N N . ASN A 1 335 ? -9.689 32.538 32.441 1.00 37.31 335 ASN A N 1
ATOM 2637 C CA . ASN A 1 335 ? -10.112 33.174 33.687 1.00 37.31 335 ASN A CA 1
ATOM 2638 C C . ASN A 1 335 ? -9.008 33.356 34.733 1.00 37.31 335 ASN A C 1
ATOM 2640 O O . ASN A 1 335 ? -8.958 32.654 35.737 1.00 37.31 335 ASN A O 1
ATOM 2644 N N . LYS A 1 336 ? -8.211 34.411 34.547 1.00 34.22 336 LYS A N 1
ATOM 2645 C CA . LYS A 1 336 ? -8.137 35.461 35.568 1.00 34.22 336 LYS A CA 1
ATOM 2646 C C . LYS A 1 336 ? -8.252 36.816 34.869 1.00 34.22 336 LYS A C 1
ATOM 2648 O O . LYS A 1 336 ? -7.539 37.052 33.896 1.00 34.22 336 LYS A O 1
ATOM 2653 N N . ASN A 1 337 ? -9.246 37.576 35.329 1.00 37.53 337 ASN A N 1
ATOM 2654 C CA . ASN A 1 337 ? -9.466 38.993 35.051 1.00 37.53 337 ASN A CA 1
ATOM 2655 C C . ASN A 1 337 ? -8.238 39.826 35.403 1.00 37.53 337 ASN A C 1
ATOM 2657 O O . ASN A 1 337 ? -7.534 39.422 36.361 1.00 37.53 337 ASN A O 1
#

Foldseek 3Di:
DDDDDDDDPDPPPPLPPAKQKWKDFLQAWIQASLRDTDGRLDQWWAFQAAFDQPQKGKTWIFGWHCDPPGIAGAKIWIKIARNVPRWIWTKMAGLVLWQQCLVCPVVSVGHRIDTDDTDDDLVRQWDWDDDNFWIKTAGPVRQKIKIFGHADPVPDPSRSRMIMIIGSHNGAGDAPPNHNSGHSVPCVLLVQCVVLVHDSVPSVLSSVLSQLCPPVDDIPDPLSVLSSCLLNPLAPDSNLSSVLSLQQVCLRPPSQNVVQLCVQDVGSSNLSSLSSNCSSNVNPPLVSLQSNLSSPLLGDDRVRHNVSSVVVVSDVPRQDCVRHPPNPDPPDDDDDD

pLDDT: mean 85.84, std 17.39, range [31.47, 98.38]

Radius of gyration: 23.57 Å; chains: 1; bounding box: 63×55×84 Å